Protein AF-A0A0C9ZGI3-F1 (afdb_monomer_lite)

Structure (mmCIF, N/CA/C/O backbone):
data_AF-A0A0C9ZGI3-F1
#
_entry.id   AF-A0A0C9ZGI3-F1
#
loop_
_atom_site.group_PDB
_atom_site.id
_atom_site.type_symbol
_atom_site.label_atom_id
_atom_site.label_alt_id
_atom_site.label_comp_id
_atom_site.label_asym_id
_atom_site.label_entity_id
_atom_site.label_seq_id
_atom_site.pdbx_PDB_ins_code
_atom_site.Cartn_x
_atom_site.Cartn_y
_atom_site.Cartn_z
_atom_site.occupancy
_atom_site.B_iso_or_equiv
_atom_site.auth_seq_id
_atom_site.auth_comp_id
_atom_site.auth_asym_id
_atom_site.auth_atom_id
_atom_site.pdbx_PDB_model_num
ATOM 1 N N . THR A 1 1 ? -28.220 -11.205 -51.819 1.00 38.47 1 THR A N 1
ATOM 2 C CA . THR A 1 1 ? -27.831 -9.934 -51.171 1.00 38.47 1 THR A CA 1
ATOM 3 C C . THR A 1 1 ? -27.819 -10.181 -49.677 1.00 38.47 1 THR A C 1
ATOM 5 O O . THR A 1 1 ? -28.876 -10.233 -49.068 1.00 38.47 1 THR A O 1
ATOM 8 N N . PHE A 1 2 ? -26.651 -10.518 -49.123 1.00 37.16 2 PHE A N 1
ATOM 9 C CA . PHE A 1 2 ? -26.505 -10.946 -47.727 1.00 37.16 2 PHE A CA 1
ATOM 10 C C . PHE A 1 2 ? -26.271 -9.732 -46.822 1.00 37.16 2 PHE A C 1
ATOM 12 O O . PHE A 1 2 ? -25.391 -8.913 -47.072 1.00 37.16 2 PHE A O 1
ATOM 19 N N . THR A 1 3 ? -27.101 -9.630 -45.791 1.00 46.03 3 THR A N 1
ATOM 20 C CA . THR A 1 3 ? -27.116 -8.603 -44.748 1.00 46.03 3 THR A CA 1
ATOM 21 C C . THR A 1 3 ? -25.890 -8.712 -43.844 1.00 46.03 3 THR A C 1
ATOM 23 O O . THR A 1 3 ? -25.804 -9.619 -43.017 1.00 46.03 3 THR A O 1
ATOM 26 N N . VAL A 1 4 ? -24.966 -7.759 -43.967 1.00 51.41 4 VAL A N 1
ATOM 27 C CA . VAL A 1 4 ? -23.870 -7.527 -43.016 1.00 51.41 4 VAL A CA 1
ATOM 28 C C . VAL A 1 4 ? -24.285 -6.362 -42.119 1.00 51.41 4 VAL A C 1
ATOM 30 O O . VAL A 1 4 ? -24.109 -5.204 -42.473 1.00 51.41 4 VAL A O 1
ATOM 33 N N . GLY A 1 5 ? -24.908 -6.679 -40.984 1.00 53.19 5 GLY A N 1
ATOM 34 C CA . GLY A 1 5 ? -25.277 -5.690 -39.958 1.00 53.19 5 GLY A CA 1
ATOM 35 C C . GLY A 1 5 ? -25.339 -6.236 -38.526 1.00 53.19 5 GLY A C 1
ATOM 36 O O . GLY A 1 5 ? -25.471 -5.464 -37.590 1.00 53.19 5 GLY A O 1
ATOM 37 N N . ARG A 1 6 ? -25.214 -7.557 -38.335 1.00 55.19 6 ARG A N 1
ATOM 38 C CA . ARG A 1 6 ? -25.500 -8.251 -37.067 1.00 55.19 6 ARG A CA 1
ATOM 39 C C . ARG A 1 6 ? -24.316 -8.647 -36.139 1.00 55.19 6 ARG A C 1
ATOM 41 O O . ARG A 1 6 ? -24.596 -9.267 -35.122 1.00 55.19 6 ARG A O 1
ATOM 48 N N . PRO A 1 7 ? -23.023 -8.337 -36.394 1.00 57.84 7 PRO A N 1
ATOM 49 C CA . PRO A 1 7 ? -21.964 -8.607 -35.401 1.00 57.84 7 PRO A CA 1
ATOM 50 C C . PRO A 1 7 ? -21.927 -7.615 -34.226 1.00 57.84 7 PRO A C 1
ATOM 52 O O . PRO A 1 7 ? -21.487 -7.961 -33.132 1.00 57.84 7 PRO A O 1
ATOM 55 N N . LEU A 1 8 ? -22.363 -6.371 -34.452 1.00 64.19 8 LEU A N 1
ATOM 56 C CA . LEU A 1 8 ? -22.201 -5.280 -33.487 1.00 64.19 8 LEU A CA 1
ATOM 57 C C . LEU A 1 8 ? -23.221 -5.358 -32.342 1.00 64.19 8 LEU A C 1
ATOM 59 O O . LEU A 1 8 ? -22.839 -5.169 -31.195 1.00 64.19 8 LEU A O 1
ATOM 63 N N . GLU A 1 9 ? -24.477 -5.711 -32.634 1.00 70.38 9 GLU A N 1
ATOM 64 C CA . GLU A 1 9 ? -25.527 -5.882 -31.614 1.00 70.38 9 GLU A CA 1
ATOM 65 C C . GLU A 1 9 ? -25.194 -7.012 -30.638 1.00 70.38 9 GLU A C 1
ATOM 67 O O . GLU A 1 9 ? -25.178 -6.785 -29.438 1.00 70.38 9 GLU A O 1
ATOM 72 N N . ALA A 1 10 ? -24.784 -8.182 -31.138 1.00 75.19 10 ALA A N 1
ATOM 73 C CA . ALA A 1 10 ? -24.397 -9.303 -30.278 1.00 75.19 10 ALA A CA 1
ATOM 74 C C . ALA A 1 10 ? -23.195 -8.976 -29.368 1.00 75.19 10 ALA A C 1
ATOM 76 O O . ALA A 1 10 ? -23.089 -9.489 -28.258 1.00 75.19 10 ALA A O 1
ATOM 77 N N . THR A 1 11 ? -22.288 -8.109 -29.831 1.00 81.00 11 THR A N 1
ATOM 78 C CA . THR A 1 11 ? -21.148 -7.652 -29.023 1.00 81.00 11 THR A CA 1
ATOM 79 C C . THR A 1 11 ? -21.596 -6.670 -27.940 1.00 81.00 11 THR A C 1
ATOM 81 O O . THR A 1 11 ? -21.107 -6.736 -26.815 1.00 81.00 11 THR A O 1
ATOM 84 N N . LEU A 1 12 ? -22.529 -5.770 -28.263 1.00 83.44 12 LEU A N 1
ATOM 85 C CA . LEU A 1 12 ? -23.099 -4.824 -27.303 1.00 83.44 12 LEU A CA 1
ATOM 86 C C . LEU A 1 12 ? -23.938 -5.538 -26.239 1.00 83.44 12 LEU A C 1
ATOM 88 O O . LEU A 1 12 ? -23.787 -5.223 -25.062 1.00 83.44 12 LEU A O 1
ATOM 92 N N . ASP A 1 13 ? -24.729 -6.536 -26.633 1.00 86.06 13 ASP A N 1
ATOM 93 C CA . ASP A 1 13 ? -25.530 -7.351 -25.715 1.00 86.06 13 ASP A CA 1
ATOM 94 C C . ASP A 1 13 ? -24.638 -8.104 -24.720 1.00 86.06 13 ASP A C 1
ATOM 96 O O . ASP A 1 13 ? -24.878 -8.064 -23.516 1.00 86.06 13 ASP A O 1
ATOM 100 N N . MET A 1 14 ? -23.546 -8.710 -25.196 1.00 88.56 14 MET A N 1
ATOM 101 C CA . MET A 1 14 ? -22.574 -9.400 -24.339 1.00 88.56 14 MET A CA 1
ATOM 102 C C . MET A 1 14 ? -21.874 -8.444 -23.358 1.00 88.56 14 MET A C 1
ATOM 104 O O . MET A 1 14 ? -21.627 -8.799 -22.205 1.00 88.56 14 MET A O 1
ATOM 108 N N . ILE A 1 15 ? -21.537 -7.225 -23.797 1.00 87.75 15 ILE A N 1
ATOM 109 C CA . ILE A 1 15 ? -20.944 -6.205 -22.917 1.00 87.75 15 ILE A CA 1
ATOM 110 C C . ILE A 1 15 ? -21.958 -5.772 -21.856 1.00 87.75 15 ILE A C 1
ATOM 112 O O . ILE A 1 15 ? -21.597 -5.670 -20.683 1.00 87.75 15 ILE A O 1
ATOM 116 N N . GLN A 1 16 ? -23.211 -5.541 -22.247 1.00 88.19 16 GLN A N 1
ATOM 117 C CA . GLN A 1 16 ? -24.270 -5.139 -21.328 1.00 88.19 16 GLN A CA 1
ATOM 118 C C . GLN A 1 16 ? -24.542 -6.227 -20.282 1.00 88.19 16 GLN A C 1
ATOM 120 O O . GLN A 1 16 ? -24.571 -5.926 -19.092 1.00 88.19 16 GLN A O 1
ATOM 125 N N . GLU A 1 17 ? -24.621 -7.491 -20.698 1.00 91.00 17 GLU A N 1
ATOM 126 C CA . GLU A 1 17 ? -24.768 -8.637 -19.793 1.00 91.00 17 GLU A CA 1
ATOM 127 C C . GLU A 1 17 ? -23.599 -8.736 -18.797 1.00 91.00 17 GLU A C 1
ATOM 129 O O . GLU A 1 17 ? -23.790 -9.015 -17.609 1.00 91.00 17 GLU A O 1
ATOM 134 N N . GLY A 1 18 ? -22.373 -8.465 -19.251 1.00 89.81 18 GLY A N 1
ATOM 135 C CA . GLY A 1 18 ? -21.206 -8.388 -18.373 1.00 89.81 18 GLY A CA 1
ATOM 136 C C . GLY A 1 18 ? -21.315 -7.263 -17.338 1.00 89.81 18 GLY A C 1
ATOM 137 O O . GLY A 1 18 ? -21.015 -7.471 -16.160 1.00 89.81 18 GLY A O 1
ATOM 138 N N . LEU A 1 19 ? -21.774 -6.078 -17.751 1.00 88.62 19 LEU A N 1
ATOM 139 C CA . LEU A 1 19 ? -21.971 -4.933 -16.856 1.00 88.62 19 LEU A CA 1
ATOM 140 C C . LEU A 1 19 ? -23.079 -5.188 -15.827 1.00 88.62 19 LEU A C 1
ATOM 142 O O . LEU A 1 19 ? -22.916 -4.827 -14.659 1.00 88.62 19 LEU A O 1
ATOM 146 N N . ASP A 1 20 ? -24.158 -5.857 -16.224 1.00 91.25 20 ASP A N 1
ATOM 147 C CA . ASP A 1 20 ? -25.267 -6.204 -15.334 1.00 91.25 20 ASP A CA 1
ATOM 148 C C . ASP A 1 20 ? -24.822 -7.199 -14.249 1.00 91.25 20 ASP A C 1
ATOM 150 O O . ASP A 1 20 ? -25.143 -7.028 -13.064 1.00 91.25 20 ASP A O 1
ATOM 154 N N . HIS A 1 21 ? -23.996 -8.189 -14.608 1.00 90.94 21 HIS A N 1
ATOM 155 C CA . HIS A 1 21 ? -23.372 -9.089 -13.636 1.00 90.94 21 HIS A CA 1
ATOM 156 C C . HIS A 1 21 ? -22.471 -8.331 -12.654 1.00 90.94 21 HIS A C 1
ATOM 158 O O . HIS A 1 21 ? -22.590 -8.520 -11.442 1.00 90.94 21 HIS A O 1
ATOM 164 N N . ILE A 1 22 ? -21.607 -7.437 -13.146 1.00 89.00 22 ILE A N 1
ATOM 165 C CA . ILE A 1 22 ? -20.727 -6.621 -12.294 1.00 89.00 22 ILE A CA 1
ATOM 166 C C . ILE A 1 22 ? -21.554 -5.751 -11.337 1.00 89.00 22 ILE A C 1
ATOM 168 O O . ILE A 1 22 ? -21.246 -5.687 -10.146 1.00 89.00 22 ILE A O 1
ATOM 172 N N . SER A 1 23 ? -22.629 -5.125 -11.822 1.00 87.25 23 SER A N 1
ATOM 173 C CA . SER A 1 23 ? -23.527 -4.308 -10.998 1.00 87.25 23 SER A CA 1
ATOM 174 C C . SER A 1 23 ? -24.219 -5.132 -9.909 1.00 87.25 23 SER A C 1
ATOM 176 O O . SER A 1 23 ? -24.351 -4.679 -8.767 1.00 87.25 23 SER A O 1
ATOM 178 N N . THR A 1 24 ? -24.625 -6.360 -10.236 1.00 90.88 24 THR A N 1
ATOM 179 C CA . THR A 1 24 ? -25.239 -7.293 -9.282 1.00 90.88 24 THR A CA 1
ATOM 180 C C . THR A 1 24 ? -24.247 -7.672 -8.185 1.00 90.88 24 THR A C 1
ATOM 182 O O . THR A 1 24 ? -24.557 -7.521 -7.003 1.00 90.88 24 THR A O 1
ATOM 185 N N . TYR A 1 25 ? -23.025 -8.062 -8.557 1.00 88.94 25 TYR A N 1
ATOM 186 C CA . TYR A 1 25 ? -21.968 -8.388 -7.598 1.00 88.94 25 TYR A CA 1
ATOM 187 C C . TYR A 1 25 ? -21.573 -7.199 -6.721 1.00 88.94 25 TYR A C 1
ATOM 189 O O . TYR A 1 25 ? -21.418 -7.360 -5.514 1.00 88.94 25 TYR A O 1
ATOM 197 N N . LEU A 1 26 ? -21.443 -5.997 -7.288 1.00 85.75 26 LEU A N 1
ATOM 198 C CA . LEU A 1 26 ? -21.120 -4.790 -6.521 1.00 85.75 26 LEU A CA 1
ATOM 199 C C . LEU A 1 26 ? -22.212 -4.439 -5.509 1.00 85.75 26 LEU A C 1
ATOM 201 O O . LEU A 1 26 ? -21.907 -4.006 -4.397 1.00 85.75 26 LEU A O 1
ATOM 205 N N . THR A 1 27 ? -23.476 -4.637 -5.876 1.00 86.31 27 THR A N 1
ATOM 206 C CA . THR A 1 27 ? -24.610 -4.404 -4.975 1.00 86.31 27 THR A CA 1
ATOM 207 C C . THR A 1 27 ? -24.623 -5.429 -3.847 1.00 86.31 27 THR A C 1
ATOM 209 O O . THR A 1 27 ? -24.772 -5.061 -2.682 1.00 86.31 27 THR A O 1
ATOM 212 N N . ASP A 1 28 ? -24.388 -6.699 -4.168 1.00 90.19 28 ASP A N 1
ATOM 213 C CA . ASP A 1 28 ? -24.278 -7.766 -3.177 1.00 90.19 28 ASP A CA 1
ATOM 214 C C . ASP A 1 28 ? -23.124 -7.504 -2.192 1.00 90.19 28 ASP A C 1
ATOM 216 O O . ASP A 1 28 ? -23.323 -7.482 -0.975 1.00 90.19 28 ASP A O 1
ATOM 220 N N . LEU A 1 29 ? -21.943 -7.147 -2.701 1.00 83.81 29 LEU A N 1
ATOM 221 C CA . LEU A 1 29 ? -20.791 -6.723 -1.899 1.00 83.81 29 LEU A CA 1
ATOM 222 C C . LEU A 1 29 ? -21.100 -5.508 -1.018 1.00 83.81 29 LEU A C 1
ATOM 224 O O . LEU A 1 29 ? -20.694 -5.480 0.145 1.00 83.81 29 LEU A O 1
ATOM 228 N N . ALA A 1 30 ? -21.831 -4.515 -1.524 1.00 83.25 30 ALA A N 1
ATOM 229 C CA . ALA A 1 30 ? -22.236 -3.342 -0.751 1.00 83.25 30 ALA A CA 1
ATOM 230 C C . ALA A 1 30 ? -23.169 -3.700 0.412 1.00 83.25 30 ALA A C 1
ATOM 232 O O . ALA A 1 30 ? -23.001 -3.185 1.522 1.00 83.25 30 ALA A O 1
ATOM 233 N N . THR A 1 31 ? -24.108 -4.626 0.199 1.00 87.19 31 THR A N 1
ATOM 234 C CA . THR A 1 31 ? -25.007 -5.088 1.269 1.00 87.19 31 THR A CA 1
ATOM 235 C C . THR A 1 31 ? -24.264 -5.851 2.366 1.00 87.19 31 THR A C 1
ATOM 237 O O . THR A 1 31 ? -24.502 -5.600 3.550 1.00 87.19 31 THR A O 1
ATOM 240 N N . HIS A 1 32 ? -23.308 -6.709 1.999 1.00 82.31 32 HIS A N 1
ATOM 241 C CA . HIS A 1 32 ? -22.534 -7.511 2.949 1.00 82.31 32 HIS A CA 1
ATOM 242 C C . HIS A 1 32 ? -21.453 -6.704 3.686 1.00 82.31 32 HIS A C 1
ATOM 244 O O . HIS A 1 32 ? -21.243 -6.897 4.884 1.00 82.31 32 HIS A O 1
ATOM 250 N N . SER A 1 33 ? -20.785 -5.771 3.002 1.00 77.94 33 SER A N 1
ATOM 251 C CA . SER A 1 33 ? -19.722 -4.932 3.583 1.00 77.94 33 SER A CA 1
ATOM 252 C C . SER A 1 33 ? -20.246 -3.702 4.331 1.00 77.94 33 SER A C 1
ATOM 254 O O . SER A 1 33 ? -19.496 -3.080 5.085 1.00 77.94 33 SER A O 1
ATOM 256 N N . ARG A 1 34 ? -21.524 -3.334 4.132 1.00 82.12 34 ARG A N 1
ATOM 257 C CA . ARG A 1 34 ? -22.129 -2.057 4.564 1.00 82.12 34 ARG A CA 1
ATOM 258 C C . ARG A 1 34 ? -21.386 -0.826 4.034 1.00 82.12 34 ARG A C 1
ATOM 260 O O . ARG A 1 34 ? -21.447 0.245 4.642 1.00 82.12 34 ARG A O 1
ATOM 267 N N . GLN A 1 35 ? -20.676 -0.970 2.920 1.00 75.19 35 GLN A N 1
ATOM 268 C CA . GLN A 1 35 ? -19.986 0.125 2.252 1.00 75.19 35 GLN A CA 1
ATOM 269 C C . GLN A 1 35 ? -20.774 0.570 1.017 1.00 75.19 35 GLN A C 1
ATOM 271 O O . GLN A 1 35 ? -21.376 -0.261 0.337 1.00 75.19 35 GLN A O 1
ATOM 276 N N . PRO A 1 36 ? -20.781 1.873 0.686 1.00 82.25 36 PRO A N 1
ATOM 277 C CA . PRO A 1 36 ? -21.332 2.339 -0.577 1.00 82.25 36 PRO A CA 1
ATOM 278 C C . PRO A 1 36 ? -20.612 1.670 -1.761 1.00 82.25 36 PRO A C 1
ATOM 280 O O . PRO A 1 36 ? -19.381 1.596 -1.731 1.00 82.25 36 PRO A O 1
ATOM 283 N N . PRO A 1 37 ? -21.320 1.278 -2.838 1.00 75.25 37 PRO A N 1
ATOM 284 C CA . PRO A 1 37 ? -20.706 0.674 -4.026 1.00 75.25 37 PRO A CA 1
ATOM 285 C C . PRO A 1 37 ? -19.536 1.493 -4.588 1.00 75.25 37 PRO A C 1
ATOM 287 O O . PRO A 1 37 ? -18.528 0.934 -4.999 1.00 75.25 37 PRO A O 1
ATOM 290 N N . GLN A 1 38 ? -19.627 2.825 -4.520 1.00 75.62 38 GLN A N 1
ATOM 291 C CA . GLN A 1 38 ? -18.552 3.737 -4.925 1.00 75.62 38 GLN A CA 1
ATOM 292 C C . GLN A 1 38 ? -17.256 3.530 -4.121 1.00 75.62 38 GLN A C 1
ATOM 294 O O . GLN A 1 38 ? -16.185 3.505 -4.708 1.00 75.62 38 GLN A O 1
ATOM 299 N N . GLN A 1 39 ? -17.329 3.280 -2.808 1.00 74.94 39 GLN A N 1
ATOM 300 C CA . GLN A 1 39 ? -16.129 3.018 -1.996 1.00 74.94 39 GLN A CA 1
ATOM 301 C C . GLN A 1 39 ? -15.484 1.668 -2.328 1.00 74.94 39 GLN A C 1
ATOM 303 O O . GLN A 1 39 ? -14.266 1.526 -2.238 1.00 74.94 39 GLN A O 1
ATOM 308 N N . ILE A 1 40 ? -16.291 0.683 -2.720 1.00 80.06 40 ILE A N 1
ATOM 309 C CA . ILE A 1 40 ? -15.814 -0.637 -3.146 1.00 80.06 40 ILE A CA 1
ATOM 310 C C . ILE A 1 40 ? -15.112 -0.518 -4.500 1.00 80.06 40 ILE A C 1
ATOM 312 O O . ILE A 1 40 ? -14.029 -1.071 -4.675 1.00 80.06 40 ILE A O 1
ATOM 316 N N . ILE A 1 41 ? -15.678 0.265 -5.425 1.00 81.00 41 ILE A N 1
ATOM 317 C CA . ILE A 1 41 ? -15.053 0.589 -6.714 1.00 81.00 41 ILE A CA 1
ATOM 318 C C . ILE A 1 41 ? -13.744 1.353 -6.497 1.00 81.00 41 ILE A C 1
ATOM 320 O O . ILE A 1 41 ? -12.730 0.981 -7.076 1.00 81.00 41 ILE A O 1
ATOM 324 N N . ASP A 1 42 ? -13.721 2.360 -5.623 1.00 75.31 42 ASP A N 1
ATOM 325 C CA . ASP A 1 42 ? -12.498 3.101 -5.294 1.00 75.31 42 ASP A CA 1
ATOM 326 C C . ASP A 1 42 ? -11.427 2.187 -4.687 1.00 75.31 42 ASP A C 1
ATOM 328 O O . ASP A 1 42 ? -10.245 2.296 -5.018 1.00 75.31 42 ASP A O 1
ATOM 332 N N . CYS A 1 43 ? -11.826 1.253 -3.818 1.00 74.69 43 CYS A N 1
ATOM 333 C CA . CYS A 1 43 ? -10.930 0.256 -3.238 1.00 74.69 43 CYS A CA 1
ATOM 334 C C . CYS A 1 43 ? -10.364 -0.682 -4.313 1.00 74.69 43 CYS A C 1
ATOM 336 O O . CYS A 1 43 ? -9.151 -0.881 -4.374 1.00 74.69 43 CYS A O 1
ATOM 338 N N . PHE A 1 44 ? -11.221 -1.179 -5.206 1.00 76.94 44 PHE A N 1
ATOM 339 C CA . PHE A 1 44 ? -10.844 -2.021 -6.338 1.00 76.94 44 PHE A CA 1
ATOM 340 C C . PHE A 1 44 ? -9.887 -1.294 -7.292 1.00 76.94 44 PHE A C 1
ATOM 342 O O . PHE A 1 44 ? -8.819 -1.807 -7.621 1.00 76.94 44 PHE A O 1
ATOM 349 N N . LEU A 1 45 ? -10.212 -0.062 -7.685 1.00 77.50 45 LEU A N 1
ATOM 350 C CA . LEU A 1 45 ? -9.354 0.764 -8.532 1.00 77.50 45 LEU A CA 1
ATOM 351 C C . LEU A 1 45 ? -8.021 1.057 -7.850 1.00 77.50 45 LEU A C 1
ATOM 353 O O . LEU A 1 45 ? -6.985 0.999 -8.503 1.00 77.50 45 LEU A O 1
ATOM 357 N N . LYS A 1 46 ? -8.011 1.315 -6.540 1.00 72.38 46 LYS A N 1
ATOM 358 C CA . LYS A 1 46 ? -6.777 1.508 -5.772 1.00 72.38 46 LYS A CA 1
ATOM 359 C C . LYS A 1 46 ? -5.929 0.235 -5.731 1.00 72.38 46 LYS A C 1
ATOM 361 O O . LYS A 1 46 ? -4.718 0.322 -5.913 1.00 72.38 46 LYS A O 1
ATOM 366 N N . GLN A 1 47 ? -6.547 -0.926 -5.541 1.00 67.44 47 GLN A N 1
ATOM 367 C CA . GLN A 1 47 ? -5.874 -2.226 -5.535 1.00 67.44 47 GLN A CA 1
ATOM 368 C C . GLN A 1 47 ? -5.304 -2.588 -6.915 1.00 67.44 47 GLN A C 1
ATOM 370 O O . GLN A 1 47 ? -4.204 -3.120 -7.007 1.00 67.44 47 GLN A O 1
ATOM 375 N N . HIS A 1 48 ? -6.006 -2.260 -8.000 1.00 63.09 48 HIS A N 1
ATOM 376 C CA . HIS A 1 48 ? -5.563 -2.574 -9.361 1.00 63.09 48 HIS A CA 1
ATOM 377 C C . HIS A 1 48 ? -4.674 -1.494 -9.997 1.00 63.09 48 HIS A C 1
ATOM 379 O O . HIS A 1 48 ? -3.847 -1.811 -10.850 1.00 63.09 48 HIS A O 1
ATOM 385 N N . ALA A 1 49 ? -4.739 -0.238 -9.549 1.00 59.66 49 ALA A N 1
ATOM 386 C CA . ALA A 1 49 ? -3.759 0.795 -9.905 1.00 59.66 49 ALA A CA 1
ATOM 387 C C . ALA A 1 49 ? -2.346 0.423 -9.422 1.00 59.66 49 ALA A C 1
ATOM 389 O O . ALA A 1 49 ? -1.344 0.815 -10.027 1.00 59.66 49 ALA A O 1
ATOM 390 N N . GLN A 1 50 ? -2.262 -0.387 -8.364 1.00 55.75 50 GLN A N 1
ATOM 391 C CA . GLN A 1 50 ? -1.024 -0.981 -7.874 1.00 55.75 50 GLN A CA 1
ATOM 392 C C . GLN A 1 50 ? -0.473 -2.107 -8.764 1.00 55.75 50 GLN A C 1
ATOM 394 O O . GLN A 1 50 ? 0.609 -2.587 -8.473 1.00 55.75 50 GLN A O 1
ATOM 399 N N . LEU A 1 51 ? -1.149 -2.521 -9.837 1.00 54.88 51 LEU A N 1
ATOM 400 C CA . LEU A 1 51 ? -0.692 -3.598 -10.733 1.00 54.88 51 LEU A CA 1
ATOM 401 C C . LEU A 1 51 ? -0.316 -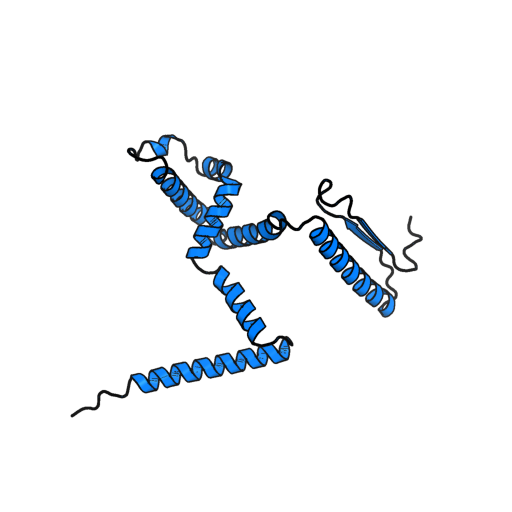3.085 -12.135 1.00 54.88 51 LEU A C 1
ATOM 403 O O . LEU A 1 51 ? -0.186 -3.858 -13.080 1.00 54.88 51 LEU A O 1
ATOM 407 N N . ASN A 1 52 ? -0.180 -1.766 -12.302 1.00 60.28 52 ASN A N 1
ATOM 408 C CA . ASN A 1 52 ? 0.170 -1.162 -13.584 1.00 60.28 52 ASN A CA 1
ATOM 409 C C . ASN A 1 52 ? 1.701 -1.214 -13.813 1.00 60.28 52 ASN A C 1
ATOM 411 O O . ASN A 1 52 ? 2.439 -0.694 -12.978 1.00 60.28 52 ASN A O 1
ATOM 415 N N . PRO A 1 53 ? 2.209 -1.721 -14.954 1.00 58.38 53 PRO A N 1
ATOM 416 C CA . PRO A 1 53 ? 3.648 -1.758 -15.251 1.00 58.38 53 PRO A CA 1
ATOM 417 C C . PRO A 1 53 ? 4.345 -0.388 -15.200 1.00 5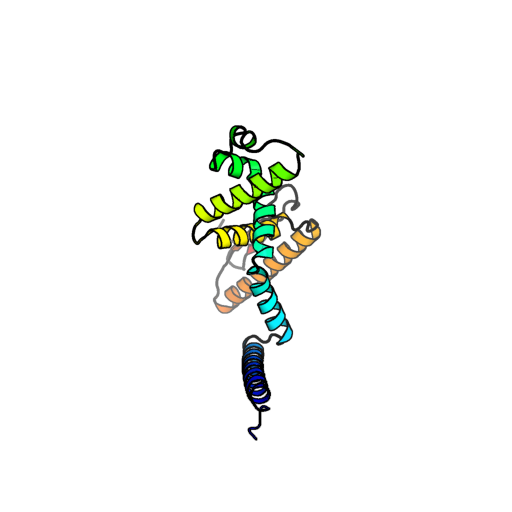8.38 53 PRO A C 1
ATOM 419 O O . PRO A 1 53 ? 5.522 -0.289 -14.854 1.00 58.38 53 PRO A O 1
ATOM 422 N N . THR A 1 54 ? 3.627 0.698 -15.516 1.00 58.12 54 THR A N 1
ATOM 423 C CA . THR A 1 54 ? 4.147 2.069 -15.364 1.00 58.12 54 THR A CA 1
ATOM 424 C C . THR A 1 54 ? 4.338 2.445 -13.889 1.00 58.12 54 THR A C 1
ATOM 426 O O . THR A 1 54 ? 5.229 3.226 -13.564 1.00 58.12 54 THR A O 1
ATOM 429 N N . ASN A 1 55 ? 3.543 1.869 -12.984 1.00 71.12 55 ASN A N 1
ATOM 430 C CA . ASN A 1 55 ? 3.690 2.029 -11.539 1.00 71.12 55 ASN A CA 1
ATOM 431 C C . ASN A 1 55 ? 4.916 1.261 -11.014 1.00 71.12 55 ASN A C 1
ATOM 433 O O . ASN A 1 55 ? 5.671 1.789 -10.206 1.00 71.12 55 ASN A O 1
ATOM 437 N N . ASP A 1 56 ? 5.196 0.072 -11.545 1.00 80.12 56 ASP A N 1
ATOM 438 C CA . ASP A 1 56 ? 6.322 -0.757 -11.087 1.00 80.12 56 ASP A CA 1
ATOM 439 C C . ASP A 1 56 ? 7.683 -0.137 -11.365 1.00 80.12 56 ASP A C 1
ATOM 441 O O . ASP A 1 56 ? 8.546 -0.113 -10.488 1.00 80.12 56 ASP A O 1
ATOM 445 N N . TRP A 1 57 ? 7.861 0.434 -12.559 1.00 83.31 57 TRP A N 1
ATOM 446 C CA . TRP A 1 57 ? 9.066 1.195 -12.871 1.00 83.31 57 TRP A CA 1
ATOM 447 C C . TRP A 1 57 ? 9.239 2.390 -11.925 1.00 83.31 57 TRP A C 1
ATOM 449 O O . TRP A 1 57 ? 10.343 2.653 -11.448 1.00 83.31 57 TRP A O 1
ATOM 459 N N . ASN A 1 58 ? 8.153 3.098 -11.604 1.00 83.19 58 ASN A N 1
ATOM 460 C CA . ASN A 1 58 ? 8.195 4.236 -10.684 1.00 83.19 58 ASN A CA 1
ATOM 461 C C . ASN A 1 58 ? 8.510 3.800 -9.245 1.00 83.19 58 ASN A C 1
ATOM 463 O O . ASN A 1 58 ? 9.292 4.463 -8.562 1.00 83.19 58 ASN A O 1
ATOM 467 N N . ARG A 1 59 ? 7.960 2.672 -8.787 1.00 84.69 59 ARG A N 1
ATOM 468 C CA . ARG A 1 59 ? 8.271 2.085 -7.475 1.00 84.69 59 ARG A CA 1
ATOM 469 C C . ARG A 1 59 ? 9.708 1.633 -7.380 1.00 84.69 59 ARG A C 1
ATOM 471 O O . ARG A 1 59 ? 10.371 1.959 -6.401 1.00 84.69 59 ARG A O 1
ATOM 478 N N . TYR A 1 60 ? 10.198 0.940 -8.405 1.00 88.44 60 TYR A N 1
ATOM 479 C CA . TYR A 1 60 ? 11.602 0.568 -8.470 1.00 88.44 60 TYR A CA 1
ATOM 480 C C . TYR A 1 60 ? 12.493 1.810 -8.487 1.00 88.44 60 TYR A C 1
ATOM 482 O O . TYR A 1 60 ? 13.469 1.856 -7.756 1.00 88.44 60 TYR A O 1
ATOM 490 N N . SER A 1 61 ? 12.120 2.862 -9.222 1.00 85.50 61 SER A N 1
ATOM 491 C CA . SER A 1 61 ? 12.874 4.126 -9.230 1.00 85.50 61 SER A CA 1
ATOM 492 C C . SER A 1 61 ? 13.020 4.730 -7.830 1.00 85.50 61 SER A C 1
ATOM 494 O O . SER A 1 61 ? 14.102 5.180 -7.444 1.00 85.50 61 SER A O 1
ATOM 496 N N . LYS A 1 62 ? 11.941 4.710 -7.038 1.00 85.62 62 LYS A N 1
ATOM 497 C CA . LYS A 1 62 ? 11.981 5.136 -5.632 1.00 85.62 62 LYS A CA 1
ATOM 498 C C . LYS A 1 62 ? 12.848 4.200 -4.788 1.00 85.62 62 LYS A C 1
ATOM 500 O O . LYS A 1 62 ? 13.711 4.677 -4.058 1.00 85.62 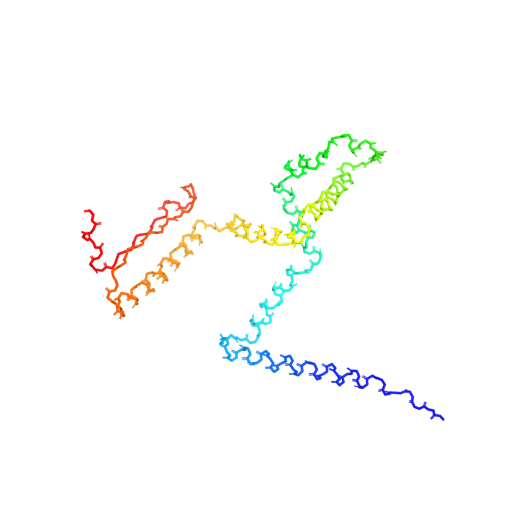62 LYS A O 1
ATOM 505 N N . TYR A 1 63 ? 12.660 2.888 -4.922 1.00 87.25 63 TYR A N 1
ATOM 506 C CA . TYR A 1 63 ? 13.450 1.868 -4.225 1.00 87.25 63 TYR A CA 1
ATOM 507 C C . TYR A 1 63 ? 14.950 2.035 -4.489 1.00 87.25 63 TYR A C 1
ATOM 509 O O . TYR A 1 63 ? 15.742 2.150 -3.558 1.00 87.25 63 TYR A O 1
ATOM 517 N N . PHE A 1 64 ? 15.334 2.147 -5.757 1.00 85.31 64 PHE A N 1
ATOM 518 C CA . PHE A 1 64 ? 16.712 2.325 -6.181 1.00 85.31 64 PHE A CA 1
ATOM 519 C C . PHE A 1 64 ? 17.322 3.602 -5.613 1.00 85.31 64 PHE A C 1
ATOM 521 O O . PHE A 1 64 ? 18.466 3.578 -5.183 1.00 85.31 64 PHE A O 1
ATOM 528 N N . THR A 1 65 ? 16.572 4.705 -5.540 1.00 84.56 65 THR A N 1
ATOM 529 C CA . THR A 1 65 ? 17.057 5.951 -4.918 1.00 84.56 65 THR A CA 1
ATOM 530 C C . THR A 1 65 ? 17.390 5.752 -3.434 1.00 84.56 65 THR A C 1
ATOM 532 O O . THR A 1 65 ? 18.373 6.299 -2.943 1.00 84.56 65 THR A O 1
ATOM 535 N N . HIS A 1 66 ? 16.611 4.935 -2.718 1.00 81.44 66 HIS A N 1
ATOM 536 C CA . HIS A 1 66 ? 16.864 4.616 -1.308 1.00 81.44 66 HIS A CA 1
ATOM 537 C C . HIS A 1 66 ? 17.993 3.598 -1.096 1.00 81.44 66 HIS A C 1
ATOM 539 O O . HIS A 1 66 ? 18.645 3.625 -0.053 1.00 81.44 66 HIS A O 1
ATOM 545 N N . TYR A 1 67 ? 18.237 2.717 -2.067 1.00 80.81 67 TYR A N 1
ATOM 546 C CA . TYR A 1 67 ? 19.207 1.622 -1.960 1.00 80.81 67 TYR A CA 1
ATOM 547 C C . TYR A 1 67 ? 20.306 1.677 -3.026 1.00 80.81 67 TYR A C 1
ATOM 549 O O . TYR A 1 67 ? 20.870 0.644 -3.376 1.00 80.81 67 TYR A O 1
ATOM 557 N N . THR A 1 68 ? 20.639 2.871 -3.529 1.00 77.38 68 THR A N 1
ATOM 558 C CA . THR A 1 68 ? 21.517 3.040 -4.702 1.00 77.38 68 THR A CA 1
ATOM 559 C C . THR A 1 68 ? 22.871 2.363 -4.511 1.00 77.38 68 THR A C 1
ATOM 561 O O . THR A 1 68 ? 23.294 1.587 -5.360 1.00 77.38 68 THR A O 1
ATOM 564 N N . GLU A 1 69 ? 23.539 2.609 -3.383 1.00 74.19 69 GLU A N 1
ATOM 565 C CA . GLU A 1 69 ? 24.860 2.032 -3.096 1.00 74.19 69 GLU A CA 1
ATOM 566 C C . GLU A 1 69 ? 24.799 0.501 -3.021 1.00 74.19 69 GLU A C 1
ATOM 568 O O . GLU A 1 69 ? 25.597 -0.185 -3.654 1.00 74.19 69 GLU A O 1
ATOM 573 N N . ARG A 1 70 ? 23.776 -0.037 -2.346 1.00 75.50 70 ARG A N 1
ATOM 574 C CA . ARG A 1 70 ? 23.565 -1.482 -2.213 1.00 75.50 70 ARG A CA 1
ATOM 575 C C . ARG A 1 70 ? 23.282 -2.146 -3.558 1.00 75.50 70 ARG A C 1
ATOM 577 O O . ARG A 1 70 ? 23.863 -3.184 -3.839 1.00 75.50 70 ARG A O 1
ATOM 584 N N . GLU A 1 71 ? 22.401 -1.581 -4.378 1.00 73.81 71 GLU A N 1
ATOM 585 C CA . GLU A 1 71 ? 22.059 -2.130 -5.699 1.00 73.81 71 GLU A CA 1
ATOM 586 C C . GLU A 1 71 ? 23.271 -2.116 -6.646 1.00 73.81 71 GLU A C 1
ATOM 588 O O . GLU A 1 71 ? 23.460 -3.044 -7.436 1.00 73.81 71 GLU A O 1
ATOM 593 N N . LEU A 1 72 ? 24.126 -1.091 -6.550 1.00 72.00 72 LEU A N 1
ATOM 594 C CA . LEU A 1 72 ? 25.357 -0.991 -7.339 1.00 72.00 72 LEU A CA 1
ATOM 595 C C . LEU A 1 72 ? 26.430 -1.994 -6.882 1.00 72.00 72 LEU A C 1
ATOM 597 O O . LEU A 1 72 ? 27.089 -2.605 -7.730 1.00 72.00 72 LEU A O 1
ATOM 601 N N . GLU A 1 73 ? 26.583 -2.193 -5.571 1.00 72.19 73 GLU A N 1
ATOM 602 C CA . GLU A 1 73 ? 27.504 -3.175 -4.984 1.00 72.19 73 GLU A CA 1
ATOM 603 C C . GLU A 1 73 ? 27.060 -4.617 -5.247 1.00 72.19 73 GLU A C 1
ATOM 605 O O . GLU A 1 73 ? 27.857 -5.431 -5.719 1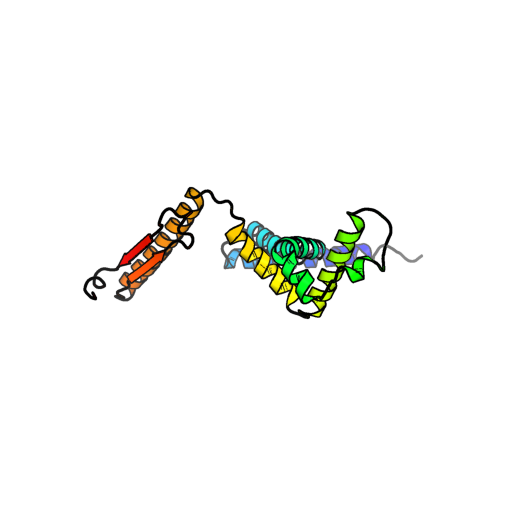.00 72.19 73 GLU A O 1
ATOM 610 N N . LEU A 1 74 ? 25.782 -4.928 -5.003 1.00 67.06 74 LEU A N 1
ATOM 611 C CA . LEU A 1 74 ? 25.205 -6.266 -5.168 1.00 67.06 74 LEU A CA 1
ATOM 612 C C . LEU A 1 74 ? 25.436 -6.792 -6.589 1.00 67.06 74 LEU A C 1
ATOM 614 O O . LEU A 1 74 ? 25.833 -7.939 -6.796 1.00 67.06 74 LEU A O 1
ATOM 618 N N . HIS A 1 75 ? 25.250 -5.924 -7.580 1.00 63.12 75 HIS A N 1
ATOM 619 C CA . HIS A 1 75 ? 25.357 -6.287 -8.986 1.00 63.12 75 HIS A CA 1
ATOM 620 C C . HIS A 1 75 ? 26.741 -6.047 -9.595 1.00 63.12 75 HIS A C 1
ATOM 622 O O . HIS A 1 75 ? 26.888 -6.177 -10.812 1.00 63.12 75 HIS A O 1
ATOM 628 N N . HIS A 1 76 ? 27.756 -5.733 -8.774 1.00 60.50 76 HIS A N 1
ATOM 629 C CA . HIS A 1 76 ? 29.124 -5.448 -9.222 1.00 60.50 76 HIS A CA 1
ATOM 630 C C . HIS A 1 76 ? 29.134 -4.526 -10.448 1.00 60.50 76 HIS A C 1
ATOM 632 O O . HIS A 1 76 ? 29.892 -4.737 -11.408 1.00 60.50 76 HIS A O 1
ATOM 638 N N . VAL A 1 77 ? 28.272 -3.501 -10.435 1.00 57.78 77 VAL A N 1
ATOM 639 C CA . VAL A 1 77 ? 28.228 -2.476 -11.480 1.00 57.78 77 VAL A CA 1
ATOM 640 C C . VAL A 1 77 ? 29.422 -1.557 -11.240 1.00 57.78 77 VAL A C 1
ATOM 642 O O . VAL A 1 77 ? 29.313 -0.418 -10.803 1.00 57.78 77 VAL A O 1
ATOM 645 N N . SER A 1 78 ? 30.612 -2.108 -11.463 1.00 48.56 78 SER A N 1
ATOM 646 C CA . SER A 1 78 ? 31.871 -1.391 -11.416 1.00 48.56 78 SER A CA 1
ATOM 647 C C . SER A 1 78 ? 31.846 -0.286 -12.465 1.00 48.56 78 SER A C 1
ATOM 649 O O . SER A 1 78 ? 31.310 -0.467 -13.563 1.00 48.56 78 SER A O 1
ATOM 651 N N . ALA A 1 79 ? 32.516 0.825 -12.162 1.00 49.16 79 ALA A N 1
ATOM 652 C CA . ALA A 1 79 ? 32.810 1.903 -13.100 1.00 49.16 79 ALA A CA 1
ATOM 653 C C . ALA A 1 79 ? 33.407 1.412 -14.444 1.00 49.16 79 ALA A C 1
ATOM 655 O O . ALA A 1 79 ? 33.391 2.148 -15.422 1.00 49.16 79 ALA A O 1
ATOM 656 N N . CYS A 1 80 ? 33.878 0.160 -14.541 1.00 43.97 80 CYS A N 1
ATOM 657 C CA . CYS A 1 80 ? 34.260 -0.475 -15.807 1.00 43.97 80 CYS A CA 1
ATOM 658 C C . CYS A 1 80 ? 33.109 -0.653 -16.819 1.00 43.97 80 CYS A C 1
ATOM 660 O O . CYS A 1 80 ? 33.359 -0.548 -18.015 1.00 43.97 80 CYS A O 1
ATOM 662 N N . TRP A 1 81 ? 31.854 -0.845 -16.396 1.00 46.50 81 TRP A N 1
ATOM 663 C CA . TRP A 1 81 ? 30.713 -0.959 -17.328 1.00 46.50 81 TRP A CA 1
ATOM 664 C C . TRP A 1 81 ? 30.282 0.384 -17.931 1.00 46.50 81 TRP A C 1
ATOM 666 O O . TRP A 1 81 ? 29.478 0.421 -18.862 1.00 46.50 81 TRP A O 1
ATOM 676 N N . VAL A 1 82 ? 30.815 1.485 -17.396 1.00 47.84 82 VAL A N 1
ATOM 677 C CA . VAL A 1 82 ? 30.624 2.847 -17.908 1.00 47.84 82 VAL A CA 1
ATOM 678 C C . VAL A 1 82 ? 31.461 3.077 -19.177 1.00 47.84 82 VAL A C 1
ATOM 680 O O . VAL A 1 82 ? 31.120 3.941 -19.979 1.00 47.84 82 VAL A O 1
ATOM 683 N N . ASN A 1 83 ? 32.511 2.277 -19.404 1.00 45.72 83 ASN A N 1
ATOM 684 C CA . ASN A 1 83 ? 33.441 2.467 -20.522 1.00 45.72 83 ASN A CA 1
ATOM 685 C C . ASN A 1 83 ? 33.042 1.753 -21.823 1.00 45.72 83 ASN A C 1
ATOM 687 O O . ASN A 1 83 ? 33.421 2.232 -22.887 1.00 45.72 83 ASN A O 1
ATOM 691 N N . ASP A 1 84 ? 32.245 0.678 -21.780 1.00 43.66 84 ASP A N 1
ATOM 692 C CA . ASP A 1 84 ? 31.761 0.011 -23.008 1.00 43.66 84 ASP A CA 1
ATOM 693 C C . ASP A 1 84 ? 30.649 0.803 -23.729 1.00 43.66 84 ASP A C 1
ATOM 695 O O . ASP A 1 84 ? 30.202 0.428 -24.813 1.00 43.66 84 ASP A O 1
ATOM 699 N N . VAL A 1 85 ? 30.201 1.923 -23.147 1.00 43.50 85 VAL A N 1
ATOM 700 C CA . VAL A 1 85 ? 29.215 2.838 -23.735 1.00 43.50 85 VAL A CA 1
ATOM 701 C C . VAL A 1 85 ? 29.622 4.293 -23.453 1.00 43.50 85 VAL A C 1
ATOM 703 O O . VAL A 1 85 ? 29.039 4.960 -22.603 1.00 43.50 85 VAL A O 1
ATOM 706 N N . LEU A 1 86 ? 30.615 4.827 -24.165 1.00 51.69 86 LEU A N 1
ATOM 707 C CA . LEU A 1 86 ? 30.8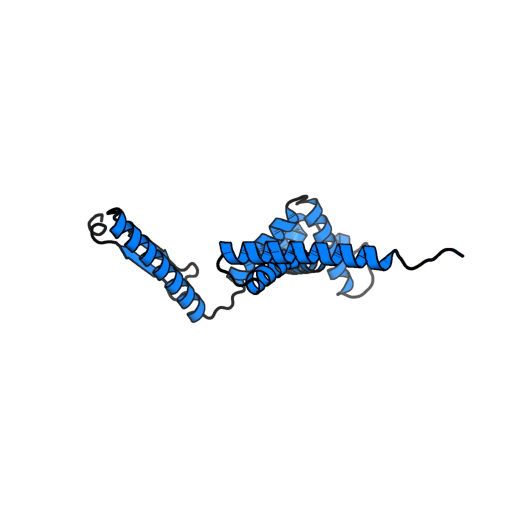68 6.279 -24.230 1.00 51.69 86 LEU A CA 1
ATOM 708 C C . LEU A 1 86 ? 30.951 6.679 -25.717 1.00 51.69 86 LEU A C 1
ATOM 710 O O . LEU A 1 86 ? 31.579 5.942 -26.474 1.00 51.69 86 LEU A O 1
ATOM 714 N N . PRO A 1 87 ? 30.353 7.804 -26.173 1.00 48.06 87 PRO A N 1
ATOM 715 C CA . PRO A 1 87 ? 30.249 9.059 -25.439 1.00 48.06 87 PRO A CA 1
ATOM 716 C C . PRO A 1 87 ? 28.876 9.744 -25.447 1.00 48.06 87 PRO A C 1
ATOM 718 O O . PRO A 1 87 ? 28.109 9.611 -26.390 1.00 48.06 87 PRO A O 1
ATOM 721 N N . CYS A 1 88 ? 28.632 10.527 -24.389 1.00 38.00 88 CYS A N 1
ATOM 722 C CA . CYS A 1 88 ? 27.796 11.737 -24.304 1.00 38.00 88 CYS A CA 1
ATOM 723 C C . CYS A 1 88 ? 26.851 11.730 -23.100 1.00 38.00 88 CYS A C 1
ATOM 725 O O . CYS A 1 88 ? 26.057 10.817 -22.911 1.00 38.00 88 CYS A O 1
ATOM 727 N N . SER A 1 89 ? 26.871 12.862 -22.391 1.00 47.44 89 SER A N 1
ATOM 728 C CA . SER A 1 89 ? 25.819 13.324 -21.490 1.00 47.44 89 SER A CA 1
ATOM 729 C C . SER A 1 89 ? 25.538 12.400 -20.299 1.00 47.44 89 SER A C 1
ATOM 731 O O . SER A 1 89 ? 24.789 11.428 -20.362 1.00 47.44 89 SER A O 1
ATOM 733 N N . ASN A 1 90 ? 26.104 12.814 -19.173 1.00 53.00 90 ASN A N 1
ATOM 734 C CA . ASN A 1 90 ? 25.861 12.491 -17.767 1.00 53.00 90 ASN A CA 1
ATOM 735 C C . ASN A 1 90 ? 24.408 12.159 -17.332 1.00 53.00 90 ASN A C 1
ATOM 737 O O . ASN A 1 90 ? 24.217 11.723 -16.201 1.00 53.00 90 ASN A O 1
ATOM 741 N N . GLN A 1 91 ? 23.394 12.290 -18.193 1.00 51.06 91 GLN A N 1
ATOM 742 C CA . GLN A 1 91 ? 22.010 11.881 -17.926 1.00 51.06 91 GLN A CA 1
ATOM 743 C C . GLN A 1 91 ? 21.619 10.549 -18.606 1.00 51.06 91 GLN A C 1
ATOM 745 O O . GLN A 1 91 ? 20.835 9.782 -18.051 1.00 51.06 91 GLN A O 1
ATOM 750 N N . SER A 1 92 ? 22.205 10.227 -19.766 1.00 53.53 92 SER A N 1
ATOM 751 C CA . SER A 1 92 ? 21.907 9.005 -20.540 1.00 53.53 92 SER A CA 1
ATOM 752 C C . SER A 1 92 ? 22.482 7.742 -19.882 1.00 53.53 92 SER A C 1
ATOM 754 O O . SER A 1 92 ? 21.849 6.680 -19.832 1.00 53.53 92 SER A O 1
ATOM 756 N N . THR A 1 93 ? 23.669 7.873 -19.287 1.00 59.25 93 THR A N 1
ATOM 757 C CA . THR A 1 93 ? 24.366 6.781 -18.596 1.00 59.25 93 THR A CA 1
ATOM 758 C C . THR A 1 93 ? 23.617 6.336 -17.338 1.00 59.25 93 THR A C 1
ATOM 760 O O . THR A 1 93 ? 23.477 5.139 -17.100 1.00 59.25 93 THR A O 1
ATOM 763 N N . ALA A 1 94 ? 23.057 7.281 -16.575 1.00 61.66 94 ALA A N 1
ATOM 764 C CA . ALA A 1 94 ? 22.321 6.993 -15.344 1.00 61.66 94 ALA A CA 1
ATOM 765 C C . ALA A 1 94 ? 21.022 6.217 -15.611 1.00 61.66 94 ALA A C 1
ATOM 767 O O . ALA A 1 94 ? 20.763 5.212 -14.955 1.00 61.66 94 ALA A O 1
ATOM 768 N N . VAL A 1 95 ? 20.245 6.614 -16.627 1.00 64.38 95 VAL A N 1
ATOM 769 C CA . VAL A 1 95 ? 19.013 5.902 -17.024 1.00 64.38 95 VAL A CA 1
ATOM 770 C C . VAL A 1 95 ? 19.324 4.480 -17.503 1.00 64.38 95 VAL A C 1
ATOM 772 O O . VAL A 1 95 ? 18.576 3.544 -17.219 1.00 64.38 95 VAL A O 1
ATOM 775 N N . THR A 1 96 ? 20.456 4.298 -18.187 1.00 72.25 96 THR A N 1
ATOM 776 C CA . THR A 1 96 ? 20.895 2.988 -18.687 1.00 72.25 96 THR A CA 1
ATOM 777 C C . THR A 1 96 ? 21.329 2.058 -17.554 1.00 72.25 96 THR A C 1
ATOM 779 O O . THR A 1 96 ? 20.949 0.887 -17.552 1.00 72.25 96 THR A O 1
ATOM 782 N N . VAL A 1 97 ? 22.081 2.567 -16.572 1.00 75.06 97 VAL A N 1
ATOM 783 C CA . VAL A 1 97 ? 22.456 1.815 -15.362 1.00 75.06 97 VAL A CA 1
ATOM 784 C C . VAL A 1 97 ? 21.209 1.447 -14.565 1.00 75.06 97 VAL A C 1
ATOM 786 O O . VAL A 1 97 ? 21.009 0.280 -14.247 1.00 75.06 97 VAL A O 1
ATOM 789 N N . HIS A 1 98 ? 20.316 2.409 -14.351 1.00 79.25 98 HIS A N 1
ATOM 790 C CA . HIS A 1 98 ? 19.082 2.221 -13.599 1.00 79.25 98 HIS A CA 1
ATOM 791 C C . HIS A 1 98 ? 18.175 1.137 -14.201 1.00 79.25 98 HIS A C 1
ATOM 793 O O . HIS A 1 98 ? 17.683 0.252 -13.503 1.00 79.25 98 HIS A O 1
ATOM 799 N N . LYS A 1 99 ? 18.013 1.143 -15.530 1.00 82.38 99 LYS A N 1
ATOM 800 C CA . LYS A 1 99 ? 17.247 0.109 -16.235 1.00 82.38 99 LYS A CA 1
ATOM 801 C C . LYS A 1 99 ? 17.903 -1.268 -16.133 1.00 82.38 99 LYS A C 1
ATOM 803 O O . LYS A 1 99 ? 17.198 -2.262 -15.993 1.00 82.38 99 LYS A O 1
ATOM 808 N N . LYS A 1 100 ? 19.234 -1.345 -16.196 1.00 81.56 100 LYS A N 1
ATOM 809 C CA . LYS A 1 100 ? 19.961 -2.613 -16.039 1.00 81.56 100 LYS A CA 1
ATOM 810 C C . LYS A 1 100 ? 19.836 -3.173 -14.623 1.00 81.56 100 LYS A C 1
ATOM 812 O O . LYS A 1 100 ? 19.583 -4.366 -14.492 1.00 81.56 100 LYS A O 1
ATOM 817 N N . CYS A 1 101 ? 19.959 -2.332 -13.597 1.00 83.00 101 CYS A N 1
ATOM 818 C CA . CYS A 1 101 ? 19.736 -2.738 -12.210 1.00 83.00 101 CYS A CA 1
ATOM 819 C C . CYS A 1 101 ? 18.314 -3.282 -12.026 1.00 83.00 101 CYS A C 1
ATOM 821 O O . CYS A 1 101 ? 18.157 -4.344 -11.443 1.00 83.00 101 CYS A O 1
ATOM 823 N N . TYR A 1 102 ? 17.300 -2.667 -12.645 1.00 86.75 102 TYR A N 1
ATOM 824 C CA . TYR A 1 102 ? 15.930 -3.185 -12.580 1.00 86.75 102 TYR A CA 1
ATOM 825 C C . TYR A 1 102 ? 15.772 -4.589 -13.181 1.00 86.75 102 TYR A C 1
ATOM 827 O O . TYR A 1 102 ? 15.083 -5.442 -12.621 1.00 86.75 102 TYR A O 1
ATOM 835 N N . GLU A 1 103 ? 16.406 -4.858 -14.324 1.00 85.88 103 GLU A N 1
ATOM 836 C CA . GLU A 1 103 ? 16.370 -6.195 -14.929 1.00 85.88 103 GLU A CA 1
ATOM 837 C C . GLU A 1 103 ? 17.099 -7.237 -14.071 1.00 85.88 103 GLU A C 1
ATOM 839 O O . GLU A 1 103 ? 16.624 -8.365 -13.937 1.00 85.88 103 GLU A O 1
ATOM 844 N N . LEU A 1 104 ? 18.225 -6.863 -13.457 1.00 84.56 104 LEU A N 1
ATOM 845 C CA . LEU A 1 104 ? 18.953 -7.740 -12.539 1.00 84.56 104 LEU A CA 1
ATOM 846 C C . LEU A 1 104 ? 18.175 -7.984 -11.243 1.00 84.56 104 LEU A C 1
ATOM 848 O O . LEU A 1 104 ? 18.101 -9.126 -10.804 1.00 84.56 104 LEU A O 1
ATOM 852 N N . PHE A 1 105 ? 17.521 -6.960 -10.702 1.00 86.31 105 PHE A N 1
ATOM 853 C CA . PHE A 1 105 ? 16.643 -7.054 -9.540 1.00 86.31 105 PHE A CA 1
ATOM 854 C C . PHE A 1 105 ? 15.501 -8.051 -9.778 1.00 86.31 105 PHE A C 1
ATOM 856 O O . PHE A 1 105 ? 15.279 -8.953 -8.974 1.00 86.31 105 PHE A O 1
ATOM 863 N N . LYS A 1 106 ? 14.817 -7.962 -10.927 1.00 87.81 106 LYS A N 1
ATOM 864 C CA . LYS A 1 106 ? 13.780 -8.940 -11.304 1.00 87.81 106 LYS A CA 1
ATOM 865 C C . LYS A 1 106 ? 14.337 -10.353 -11.472 1.00 87.81 106 LYS A C 1
ATOM 867 O O . LYS A 1 106 ? 13.645 -11.320 -11.173 1.00 87.81 106 LYS A O 1
ATOM 872 N N . LYS A 1 107 ? 15.563 -10.479 -11.986 1.00 85.81 107 LYS A N 1
ATOM 873 C CA . LYS A 1 107 ? 16.222 -11.775 -12.172 1.00 85.81 107 LYS A CA 1
ATOM 874 C C . LYS A 1 107 ? 16.615 -12.410 -10.839 1.00 85.81 107 LYS A C 1
ATOM 876 O O . LYS A 1 107 ? 16.477 -13.616 -10.706 1.00 85.81 107 LYS A O 1
ATOM 881 N N . GLU A 1 108 ? 17.096 -11.617 -9.889 1.00 85.81 108 GLU A N 1
ATOM 882 C CA . GLU A 1 108 ? 17.475 -12.080 -8.551 1.00 85.81 108 GLU A CA 1
ATOM 883 C C . GLU A 1 108 ? 16.238 -12.502 -7.748 1.00 85.81 108 GLU A C 1
ATOM 885 O O . GLU A 1 108 ? 16.202 -13.572 -7.145 1.00 85.81 108 GLU A O 1
ATOM 890 N N . TYR A 1 109 ? 15.182 -11.688 -7.803 1.00 83.62 109 TYR A N 1
ATOM 891 C CA . TYR A 1 109 ? 13.953 -11.877 -7.033 1.00 83.62 109 TYR A CA 1
ATOM 892 C C . TYR A 1 109 ? 12.789 -12.380 -7.901 1.00 83.62 109 TYR A C 1
ATOM 894 O O . TYR A 1 109 ? 11.680 -11.863 -7.812 1.00 83.62 109 TYR A O 1
ATOM 902 N N . HIS A 1 110 ? 13.051 -13.385 -8.743 1.00 84.69 110 HIS A N 1
ATOM 903 C CA . HIS A 1 110 ? 12.140 -14.016 -9.717 1.00 84.69 110 HIS A CA 1
ATOM 904 C C . HIS A 1 110 ? 10.636 -13.715 -9.577 1.00 84.69 110 HIS A C 1
ATOM 906 O O . HIS A 1 110 ? 10.098 -12.944 -10.365 1.00 84.69 110 HIS A O 1
ATOM 912 N N . ASP A 1 111 ? 9.959 -14.318 -8.597 1.00 86.50 111 ASP A N 1
ATOM 913 C CA . ASP A 1 111 ? 8.504 -14.187 -8.424 1.00 86.50 111 ASP A CA 1
ATOM 914 C C . ASP A 1 111 ? 8.132 -13.192 -7.312 1.00 86.50 111 ASP A C 1
ATOM 916 O O . ASP A 1 111 ? 6.970 -12.822 -7.158 1.00 86.50 111 ASP A O 1
ATOM 920 N N . THR A 1 112 ? 9.115 -12.732 -6.535 1.00 86.06 112 THR A N 1
ATOM 921 C CA . THR A 1 112 ? 8.908 -11.915 -5.330 1.00 86.06 112 THR A CA 1
ATOM 922 C C . THR A 1 112 ? 9.277 -10.447 -5.518 1.00 86.06 112 THR A C 1
ATOM 924 O O . THR A 1 112 ? 8.928 -9.628 -4.671 1.00 86.06 112 THR A O 1
ATOM 927 N N . TRP A 1 113 ? 9.923 -10.066 -6.626 1.00 88.31 113 TRP A N 1
ATOM 928 C CA . TRP A 1 113 ? 10.365 -8.688 -6.886 1.00 88.31 113 TRP A CA 1
ATOM 929 C C . TRP A 1 113 ? 9.211 -7.686 -6.789 1.00 88.31 113 TRP A C 1
ATOM 931 O O . TRP A 1 113 ? 9.384 -6.582 -6.276 1.00 88.31 113 TRP A O 1
ATOM 941 N N . HIS A 1 114 ? 8.022 -8.079 -7.247 1.00 85.25 114 HIS A N 1
ATOM 942 C CA . HIS A 1 114 ? 6.840 -7.228 -7.232 1.00 85.25 114 HIS A CA 1
ATOM 943 C C . HIS A 1 114 ? 6.328 -7.019 -5.801 1.00 85.25 114 HIS A C 1
ATOM 945 O O . HIS A 1 114 ? 6.039 -5.894 -5.396 1.00 85.25 114 HIS A O 1
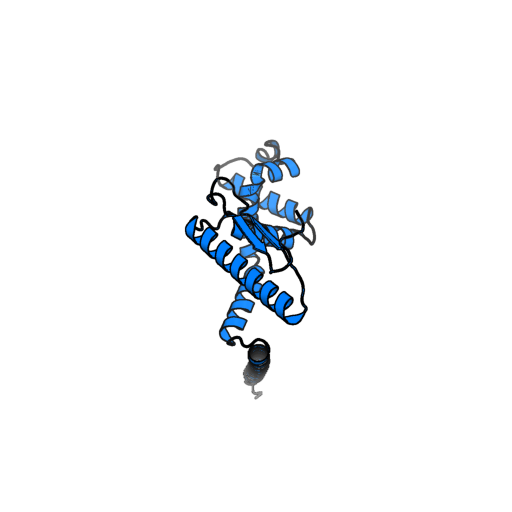ATOM 951 N N . GLU A 1 115 ? 6.303 -8.084 -4.996 1.00 83.56 115 GLU A N 1
ATOM 952 C CA . GLU A 1 115 ? 5.936 -8.010 -3.581 1.00 83.56 115 GLU A CA 1
ATOM 953 C C . GLU A 1 115 ? 6.948 -7.184 -2.779 1.00 83.56 115 GLU A C 1
ATOM 955 O O . GLU A 1 115 ? 6.545 -6.365 -1.957 1.00 83.56 115 GLU A O 1
ATOM 960 N N . ILE A 1 116 ? 8.248 -7.313 -3.064 1.00 87.31 116 ILE A N 1
ATOM 961 C CA . ILE A 1 116 ? 9.301 -6.502 -2.433 1.00 87.31 116 ILE A CA 1
ATOM 962 C C . ILE A 1 116 ? 9.061 -5.010 -2.692 1.00 87.31 116 ILE A C 1
ATOM 964 O O . ILE A 1 116 ? 9.134 -4.208 -1.760 1.00 87.31 116 ILE A O 1
ATOM 968 N N . LEU A 1 117 ? 8.726 -4.626 -3.929 1.00 87.50 117 LEU A N 1
ATOM 969 C CA . LEU A 1 117 ? 8.433 -3.230 -4.267 1.00 87.50 117 LEU A CA 1
ATOM 970 C C . LEU A 1 117 ? 7.145 -2.719 -3.614 1.00 87.50 117 LEU A C 1
ATOM 972 O O . LEU A 1 117 ? 7.117 -1.578 -3.151 1.00 87.50 117 LEU A O 1
ATOM 976 N N . ILE A 1 118 ? 6.101 -3.549 -3.535 1.00 82.75 118 ILE A N 1
ATOM 977 C CA . ILE A 1 118 ? 4.858 -3.204 -2.829 1.00 82.75 118 ILE A CA 1
ATOM 978 C C . ILE A 1 118 ? 5.136 -3.004 -1.340 1.00 82.75 118 ILE A C 1
ATOM 980 O O . ILE A 1 118 ? 4.763 -1.977 -0.781 1.00 82.75 118 ILE A O 1
ATOM 984 N N . LYS A 1 119 ? 5.836 -3.944 -0.698 1.00 83.50 119 LYS A N 1
ATOM 985 C CA . LYS A 1 119 ? 6.184 -3.869 0.727 1.00 83.50 119 LYS A CA 1
ATOM 986 C C . LYS A 1 119 ? 7.076 -2.673 1.028 1.00 83.50 119 LYS A C 1
ATOM 988 O O . LYS A 1 119 ? 6.895 -2.020 2.053 1.00 83.50 119 LYS A O 1
ATOM 993 N N . PHE A 1 120 ? 7.998 -2.346 0.126 1.00 84.06 120 PHE A N 1
ATOM 994 C CA . PHE A 1 120 ? 8.787 -1.127 0.222 1.00 84.06 120 PHE A CA 1
ATOM 995 C C . PHE A 1 120 ? 7.906 0.125 0.151 1.00 84.06 120 PHE A C 1
ATOM 997 O O . PHE A 1 120 ? 8.015 0.986 1.021 1.00 84.06 120 PHE A O 1
ATOM 1004 N N . GLU A 1 121 ? 7.002 0.228 -0.824 1.00 81.00 121 GLU A N 1
ATOM 1005 C CA . GLU A 1 121 ? 6.089 1.371 -0.944 1.00 81.00 121 GLU A CA 1
ATOM 1006 C C . GLU A 1 121 ? 5.160 1.497 0.275 1.00 81.00 121 GLU A C 1
ATOM 1008 O O . GLU A 1 121 ? 4.965 2.599 0.790 1.00 81.00 121 GLU A O 1
ATOM 1013 N N . GLU A 1 122 ? 4.634 0.382 0.786 1.00 74.19 122 GLU A N 1
ATOM 1014 C CA . GLU A 1 122 ? 3.890 0.335 2.049 1.00 74.19 122 GLU A CA 1
ATOM 1015 C C . GLU A 1 122 ? 4.752 0.847 3.210 1.00 74.19 122 GLU A C 1
ATOM 1017 O O . GLU A 1 122 ? 4.296 1.699 3.968 1.00 74.19 122 GLU A O 1
ATOM 1022 N N . SER A 1 123 ? 6.008 0.397 3.322 1.00 71.50 123 SER A N 1
ATOM 1023 C CA . SER A 1 123 ? 6.937 0.846 4.370 1.00 71.50 123 SER A CA 1
ATOM 1024 C C . SER A 1 123 ? 7.228 2.349 4.281 1.00 71.50 123 SER A C 1
ATOM 1026 O O . SER A 1 123 ? 7.214 3.049 5.294 1.00 71.50 123 SER A O 1
ATOM 1028 N N . MET A 1 124 ? 7.366 2.873 3.060 1.00 69.44 124 MET A N 1
ATOM 1029 C CA . MET A 1 124 ? 7.568 4.293 2.802 1.00 69.44 124 MET A CA 1
ATOM 1030 C C . MET A 1 124 ? 6.355 5.124 3.212 1.00 69.44 124 MET A C 1
ATOM 1032 O O . MET A 1 124 ? 6.540 6.231 3.691 1.00 69.44 124 MET A O 1
ATOM 1036 N N . GLN A 1 125 ? 5.120 4.619 3.154 1.00 62.06 125 GLN A N 1
ATOM 1037 C CA . GLN A 1 125 ? 3.961 5.366 3.676 1.00 62.06 125 GLN A CA 1
ATOM 1038 C C . GLN A 1 125 ? 4.031 5.611 5.192 1.00 62.06 125 GLN A C 1
ATOM 1040 O O . GLN A 1 125 ? 3.393 6.542 5.693 1.00 62.06 125 GLN A O 1
ATOM 1045 N N . TYR A 1 126 ? 4.804 4.814 5.932 1.00 55.75 126 TYR A N 1
ATOM 1046 C CA . TYR A 1 126 ? 5.048 5.047 7.356 1.00 55.75 126 TYR A CA 1
ATOM 1047 C C . TYR A 1 126 ? 6.181 6.055 7.597 1.00 55.75 126 TYR A C 1
ATOM 1049 O O . TYR A 1 126 ? 6.126 6.783 8.585 1.00 55.75 126 TYR A O 1
ATOM 1057 N N . THR A 1 127 ? 7.167 6.134 6.697 1.00 55.41 127 THR A N 1
ATOM 1058 C CA . THR A 1 127 ? 8.346 7.016 6.816 1.00 55.41 127 THR A CA 1
ATOM 1059 C C . THR A 1 127 ? 8.159 8.381 6.137 1.00 55.41 127 THR A C 1
ATOM 1061 O O . THR A 1 127 ? 8.567 9.406 6.671 1.00 55.41 127 THR A O 1
ATOM 1064 N N . GLU A 1 128 ? 7.519 8.403 4.969 1.00 47.06 128 GLU A N 1
ATOM 1065 C CA . GLU A 1 128 ? 7.268 9.560 4.094 1.00 47.06 128 GLU A CA 1
ATOM 1066 C C . GLU A 1 128 ? 5.962 10.286 4.439 1.00 47.06 128 GLU A C 1
ATOM 1068 O O . GLU A 1 128 ? 5.652 11.353 3.906 1.00 47.06 128 GLU A O 1
ATOM 1073 N N . ALA A 1 129 ? 5.198 9.745 5.389 1.00 45.91 129 ALA A N 1
ATOM 1074 C CA . ALA A 1 129 ? 4.228 10.530 6.115 1.00 45.91 129 ALA A CA 1
ATOM 1075 C C . ALA A 1 129 ? 4.990 11.570 6.946 1.00 45.91 129 ALA A C 1
ATOM 1077 O O . ALA A 1 129 ? 5.187 11.398 8.148 1.00 45.91 129 ALA A O 1
ATOM 1078 N N . GLY A 1 130 ? 5.323 12.695 6.307 1.00 49.44 130 GLY A N 1
ATOM 1079 C CA . GLY A 1 130 ? 5.479 14.012 6.921 1.00 49.44 130 GLY A CA 1
ATOM 1080 C C . GLY A 1 130 ? 4.169 14.442 7.582 1.00 49.44 130 GLY A C 1
ATOM 1081 O O . GLY A 1 130 ? 3.602 15.491 7.294 1.00 49.44 130 GLY A O 1
ATOM 1082 N N . LYS A 1 131 ? 3.646 13.581 8.449 1.00 54.72 131 LYS A N 1
ATOM 1083 C CA . LYS A 1 131 ? 2.645 13.914 9.429 1.00 54.72 131 LYS A CA 1
ATOM 1084 C C . LYS A 1 131 ? 3.363 14.830 10.391 1.00 54.72 131 LYS A C 1
ATOM 1086 O O . LYS A 1 131 ? 4.418 14.491 10.920 1.00 54.72 131 LYS A O 1
ATOM 1091 N N . THR A 1 132 ? 2.800 16.010 10.598 1.00 66.75 132 THR A N 1
ATOM 1092 C CA . THR A 1 132 ? 3.238 16.838 11.714 1.00 66.75 132 THR A CA 1
ATOM 1093 C C . THR A 1 132 ? 3.161 15.990 12.985 1.00 66.75 132 THR A C 1
ATOM 1095 O O . THR A 1 132 ? 2.307 15.104 13.085 1.00 66.75 132 THR A O 1
ATOM 1098 N N . VAL A 1 133 ? 4.020 16.260 13.968 1.00 62.34 133 VAL A N 1
ATOM 1099 C CA . VAL A 1 133 ? 4.000 15.577 15.277 1.00 62.34 133 VAL A CA 1
ATOM 1100 C C . VAL A 1 133 ? 2.567 15.475 15.831 1.00 62.34 133 VAL A C 1
ATOM 1102 O O . VAL A 1 133 ? 2.157 14.447 16.360 1.00 62.34 133 VAL A O 1
ATOM 1105 N N . ALA A 1 134 ? 1.739 16.499 15.591 1.00 66.94 134 ALA A N 1
ATOM 1106 C CA . ALA A 1 134 ? 0.323 16.522 15.949 1.00 66.94 134 ALA A CA 1
ATOM 1107 C C . ALA A 1 134 ? -0.534 15.429 15.270 1.00 66.94 134 ALA A C 1
ATOM 1109 O O . ALA A 1 134 ? -1.420 14.860 15.905 1.00 66.94 134 ALA A O 1
ATOM 1110 N N . GLN A 1 135 ? -0.296 15.108 13.998 1.00 69.50 135 GLN A N 1
ATOM 1111 C CA . GLN A 1 135 ? -1.014 14.041 13.291 1.00 69.50 135 GLN A CA 1
ATOM 1112 C C . GLN A 1 135 ? -0.571 12.645 13.749 1.00 69.50 135 GLN A C 1
ATOM 1114 O O . GLN A 1 135 ? -1.414 11.754 13.871 1.00 69.50 135 GLN A O 1
ATOM 1119 N N . GLN A 1 136 ? 0.719 12.448 14.039 1.00 71.06 136 GLN A N 1
ATOM 1120 C CA . GLN A 1 136 ? 1.217 11.206 14.646 1.00 71.06 136 GLN A CA 1
ATOM 1121 C C . GLN A 1 136 ? 0.610 11.010 16.039 1.00 71.06 136 GLN A C 1
ATOM 1123 O O . GLN A 1 136 ? 0.024 9.963 16.313 1.00 71.06 136 GLN A O 1
ATOM 1128 N N . GLN A 1 137 ? 0.616 12.063 16.856 1.00 73.81 137 GLN A N 1
ATOM 1129 C CA . GLN A 1 137 ? -0.037 12.109 18.162 1.00 73.81 137 GLN A CA 1
ATOM 1130 C C . GLN A 1 137 ? -1.533 11.779 18.079 1.00 73.81 137 GLN A C 1
ATOM 1132 O O . GLN A 1 137 ? -2.055 11.013 18.892 1.00 73.81 137 GLN A O 1
ATOM 1137 N N . GLN A 1 138 ? -2.243 12.333 17.094 1.00 78.38 138 GLN A N 1
ATOM 1138 C CA . GLN A 1 138 ? -3.669 12.078 16.909 1.00 78.38 138 GLN A CA 1
ATOM 1139 C C . GLN A 1 138 ? -3.943 10.618 16.532 1.00 78.38 138 GLN A C 1
ATOM 1141 O O . GLN A 1 138 ? -4.888 10.020 17.051 1.00 78.38 138 GLN A O 1
ATOM 1146 N N . LEU A 1 139 ? -3.131 10.035 15.648 1.00 80.38 139 LEU A N 1
ATOM 1147 C CA . LEU A 1 139 ? -3.257 8.628 15.269 1.00 80.38 139 LEU A CA 1
ATOM 1148 C C . LEU A 1 139 ? -2.922 7.701 16.437 1.00 80.38 139 LEU A C 1
ATOM 1150 O O . LEU A 1 139 ? -3.691 6.780 16.698 1.00 80.38 139 LEU A O 1
ATOM 1154 N N . PHE A 1 140 ? -1.849 7.985 17.175 1.00 82.44 140 PHE A N 1
ATOM 1155 C CA . PHE A 1 140 ? -1.475 7.245 18.377 1.00 82.44 140 PHE A CA 1
ATOM 1156 C C . PHE A 1 140 ? -2.615 7.245 19.403 1.00 82.44 140 PHE A C 1
ATOM 1158 O O . PHE A 1 140 ? -3.074 6.186 19.828 1.00 82.44 140 PHE A O 1
ATOM 1165 N N . ASN A 1 141 ? -3.166 8.422 19.714 1.00 82.44 141 ASN A N 1
ATOM 1166 C CA . ASN A 1 141 ? -4.279 8.562 20.655 1.00 82.44 141 ASN A CA 1
ATOM 1167 C C . ASN A 1 141 ? -5.550 7.848 20.172 1.00 82.44 141 ASN A C 1
ATOM 1169 O O . ASN A 1 141 ? -6.282 7.264 20.975 1.00 82.44 141 ASN A O 1
ATOM 1173 N N . LYS A 1 142 ? -5.831 7.886 18.863 1.00 86.19 142 LYS A N 1
ATOM 1174 C CA . LYS A 1 142 ? -6.977 7.180 18.278 1.00 86.19 142 LYS A CA 1
ATOM 1175 C C . LYS A 1 142 ? -6.825 5.667 18.436 1.00 86.19 142 LYS A C 1
ATOM 1177 O O . LYS A 1 142 ? -7.783 5.022 18.858 1.00 86.19 142 LYS A O 1
ATOM 1182 N N . SER A 1 143 ? -5.642 5.128 18.148 1.00 82.38 143 SER A N 1
ATOM 1183 C CA . SER A 1 143 ? -5.337 3.706 18.318 1.00 82.38 143 SER A CA 1
ATOM 1184 C C . SER A 1 143 ? -5.429 3.292 19.785 1.00 82.38 143 SER A C 1
ATOM 1186 O O . SER A 1 143 ? -6.172 2.366 20.100 1.00 82.38 143 SER A O 1
ATOM 1188 N N . ALA A 1 144 ? -4.782 4.026 20.696 1.00 84.75 144 ALA A N 1
ATOM 1189 C CA . ALA A 1 144 ? -4.852 3.767 22.134 1.00 84.75 144 ALA A CA 1
ATOM 1190 C C . ALA A 1 144 ? -6.307 3.707 22.628 1.00 84.75 144 ALA A C 1
ATOM 1192 O O . ALA A 1 144 ? -6.705 2.752 23.290 1.00 84.75 144 ALA A O 1
ATOM 1193 N N . LYS A 1 145 ? -7.146 4.667 22.215 1.00 87.25 145 LYS A N 1
ATOM 1194 C CA . LYS A 1 145 ? -8.571 4.690 22.574 1.00 87.25 145 LYS A CA 1
ATOM 1195 C C . LYS A 1 145 ? -9.333 3.464 22.066 1.00 87.25 145 LYS A C 1
ATOM 1197 O O . LYS A 1 145 ? -10.167 2.936 22.797 1.00 87.25 145 LYS A O 1
ATOM 1202 N N . GLN A 1 146 ? -9.076 3.019 20.837 1.00 87.56 146 GLN A N 1
ATOM 1203 C CA . GLN A 1 146 ? -9.723 1.828 20.276 1.00 87.56 146 GLN A CA 1
ATOM 1204 C C . GLN A 1 146 ? -9.324 0.557 21.035 1.00 87.56 146 GLN A C 1
ATOM 1206 O O . GLN A 1 146 ? -10.197 -0.241 21.374 1.00 87.56 146 GLN A O 1
ATOM 1211 N N . PHE A 1 147 ? -8.039 0.403 21.365 1.00 84.81 147 PHE A N 1
ATOM 1212 C CA . PHE A 1 147 ? -7.553 -0.720 22.171 1.00 84.81 147 PHE A CA 1
ATOM 1213 C C . PHE A 1 147 ? -8.156 -0.721 23.575 1.00 84.81 147 PHE A C 1
ATOM 1215 O O . PHE A 1 147 ? -8.667 -1.746 24.020 1.00 84.81 147 PHE A O 1
ATOM 1222 N N . THR A 1 148 ? -8.195 0.436 24.235 1.00 86.94 148 THR A N 1
ATOM 1223 C CA . THR A 1 148 ? -8.839 0.586 25.543 1.00 86.94 148 THR A CA 1
ATOM 1224 C C . THR A 1 148 ? -10.320 0.219 25.493 1.00 86.94 148 THR A C 1
ATOM 1226 O O . THR A 1 148 ? -10.807 -0.487 26.369 1.00 86.94 148 THR A O 1
ATOM 1229 N N . GLN A 1 149 ? -11.054 0.649 24.463 1.00 88.25 149 GLN A N 1
ATOM 1230 C CA . GLN A 1 149 ? -12.471 0.300 24.307 1.00 88.25 149 GLN A CA 1
ATOM 1231 C C . GLN A 1 149 ? -12.683 -1.204 24.114 1.00 88.25 149 GLN A C 1
ATOM 1233 O O . GLN A 1 149 ? -13.601 -1.769 24.709 1.00 88.25 149 GLN A O 1
ATOM 1238 N N . LEU A 1 150 ? -11.836 -1.848 23.310 1.00 88.38 150 LEU A N 1
ATOM 1239 C CA . LEU A 1 150 ? -11.891 -3.289 23.084 1.00 88.38 150 LEU A CA 1
ATOM 1240 C C . LEU A 1 150 ? -11.604 -4.063 24.375 1.00 88.38 150 LEU A C 1
ATOM 1242 O O . LEU A 1 150 ? -12.373 -4.946 24.747 1.00 88.38 150 LEU A O 1
ATOM 1246 N N . LEU A 1 151 ? -10.531 -3.706 25.080 1.00 85.75 151 LEU A N 1
ATOM 1247 C CA . LEU A 1 151 ? -10.137 -4.376 26.317 1.00 85.75 151 LEU A CA 1
ATOM 1248 C C . LEU A 1 151 ? -11.129 -4.124 27.451 1.00 85.75 151 LEU A C 1
ATOM 1250 O O . LEU A 1 151 ? -11.457 -5.055 28.177 1.00 85.75 151 LEU A O 1
ATOM 1254 N N . ALA A 1 152 ? -11.700 -2.923 27.554 1.00 82.00 152 ALA A N 1
ATOM 1255 C CA . ALA A 1 152 ? -12.778 -2.647 28.499 1.00 82.00 152 ALA A CA 1
ATOM 1256 C C . ALA A 1 152 ? -14.031 -3.490 28.203 1.00 82.00 152 ALA A C 1
ATOM 1258 O O . ALA A 1 152 ? -14.678 -3.986 29.126 1.00 82.00 152 ALA A O 1
ATOM 1259 N N . ALA A 1 153 ? -14.375 -3.684 26.925 1.00 84.62 153 ALA A N 1
ATOM 1260 C CA . ALA A 1 153 ? -15.489 -4.545 26.534 1.00 84.62 153 ALA A CA 1
ATOM 1261 C C . ALA A 1 153 ? -15.214 -6.020 26.868 1.00 84.62 153 ALA A C 1
ATOM 1263 O O . ALA A 1 153 ? -16.095 -6.690 27.404 1.00 84.62 153 ALA A O 1
ATOM 1264 N N . LEU A 1 154 ? -13.995 -6.506 26.611 1.00 81.75 154 LEU A N 1
ATOM 1265 C CA . LEU A 1 154 ? -13.574 -7.870 26.945 1.00 81.75 154 LEU A CA 1
ATOM 1266 C C . LEU A 1 154 ? -13.530 -8.106 28.457 1.00 81.75 154 LEU A C 1
ATOM 1268 O O . LEU A 1 154 ? -14.051 -9.113 28.929 1.00 81.75 154 LEU A O 1
ATOM 1272 N N . SER A 1 155 ? -12.987 -7.159 29.220 1.00 82.00 155 SER A N 1
ATOM 1273 C CA . SER A 1 155 ? -12.974 -7.201 30.682 1.00 82.00 155 SER A CA 1
ATOM 1274 C C . SER A 1 155 ? -14.394 -7.255 31.242 1.00 82.00 155 SER A C 1
ATOM 1276 O O . SER A 1 155 ? -14.719 -8.123 32.046 1.00 82.00 155 SER A O 1
ATOM 1278 N N . LYS A 1 156 ? -15.302 -6.418 30.727 1.00 80.38 156 LYS A N 1
ATOM 1279 C CA . LYS A 1 156 ? -16.712 -6.429 31.136 1.00 80.38 156 LYS A CA 1
ATOM 1280 C C . LYS A 1 156 ? -17.443 -7.723 30.760 1.00 80.38 156 LYS A C 1
ATOM 1282 O O . LYS A 1 156 ? -18.306 -8.165 31.511 1.00 80.38 156 LYS A O 1
ATOM 1287 N N . ALA A 1 157 ? -17.153 -8.294 29.592 1.00 83.44 157 ALA A N 1
ATOM 1288 C CA . ALA A 1 157 ? -17.839 -9.486 29.096 1.00 83.44 157 ALA A CA 1
ATOM 1289 C C . ALA A 1 157 ? -17.320 -10.787 29.728 1.00 83.44 157 ALA A C 1
ATOM 1291 O O . ALA A 1 157 ? -18.093 -11.726 29.910 1.00 83.44 157 ALA A O 1
ATOM 1292 N N . HIS A 1 158 ? -16.027 -10.845 30.049 1.00 82.88 158 HIS A N 1
ATOM 1293 C CA . HIS A 1 158 ? -15.341 -12.087 30.410 1.00 82.88 158 HIS A CA 1
ATOM 1294 C C . HIS A 1 158 ? -14.587 -12.024 31.745 1.00 82.88 158 HIS A C 1
ATOM 1296 O O . HIS A 1 158 ? -13.973 -13.014 32.125 1.00 82.88 158 HIS A O 1
ATOM 1302 N N . GLY A 1 159 ? -14.615 -10.892 32.456 1.00 80.38 159 GLY A N 1
ATOM 1303 C CA . GLY A 1 159 ? -13.879 -10.705 33.712 1.00 80.38 159 GLY A CA 1
ATOM 1304 C C . GLY A 1 159 ? -12.360 -10.715 33.536 1.00 80.38 159 GLY A C 1
ATOM 1305 O O . GLY A 1 159 ? -11.639 -10.981 34.487 1.00 80.38 159 GLY A O 1
ATOM 1306 N N . ILE A 1 160 ? -11.873 -10.488 32.312 1.00 78.19 160 ILE A N 1
ATOM 1307 C CA . ILE A 1 160 ? -10.444 -10.530 32.007 1.00 78.19 160 ILE A CA 1
ATOM 1308 C C . ILE A 1 160 ? -9.784 -9.266 32.557 1.00 78.19 160 ILE A C 1
ATOM 1310 O O . ILE A 1 160 ? -10.168 -8.144 32.212 1.00 78.19 160 ILE A O 1
ATOM 1314 N N . GLU A 1 161 ? -8.760 -9.470 33.373 1.00 81.44 161 GLU A N 1
ATOM 1315 C CA . GLU A 1 161 ? -7.843 -8.430 33.812 1.00 81.44 161 GLU A CA 1
ATOM 1316 C C . GLU A 1 161 ? -6.753 -8.261 32.747 1.00 81.44 161 GLU A C 1
ATOM 1318 O O . GLU A 1 161 ? -6.134 -9.229 32.305 1.00 81.44 161 GLU A O 1
ATOM 1323 N N . THR A 1 162 ? -6.555 -7.046 32.240 1.00 77.50 162 THR A N 1
ATOM 1324 C CA . THR A 1 162 ? -5.577 -6.772 31.183 1.00 77.50 162 THR A CA 1
ATOM 1325 C C . THR A 1 162 ? -4.830 -5.480 31.453 1.00 77.50 162 THR A C 1
ATOM 1327 O O . THR A 1 162 ? -5.424 -4.453 31.780 1.00 77.50 162 THR A O 1
ATOM 1330 N N . ALA A 1 163 ? -3.521 -5.532 31.232 1.00 83.62 163 ALA A N 1
ATOM 1331 C CA . ALA A 1 163 ? -2.659 -4.371 31.139 1.00 83.62 163 ALA A CA 1
ATOM 1332 C C . ALA A 1 163 ? -2.025 -4.328 29.746 1.00 83.62 163 ALA A C 1
ATOM 1334 O O . ALA A 1 163 ? -1.631 -5.363 29.205 1.00 83.62 163 ALA A O 1
ATOM 1335 N N . PHE A 1 164 ? -1.916 -3.140 29.155 1.00 81.81 164 PHE A N 1
ATOM 1336 C CA . PHE A 1 164 ? -1.121 -2.953 27.946 1.00 81.81 164 PHE A CA 1
ATOM 1337 C C . PHE A 1 164 ? -0.392 -1.614 27.957 1.00 81.81 164 PHE A C 1
ATOM 1339 O O . PHE A 1 164 ? -0.853 -0.632 28.544 1.00 81.81 164 PHE A O 1
ATOM 1346 N N . VAL A 1 165 ? 0.748 -1.589 27.269 1.00 83.50 165 VAL A N 1
ATOM 1347 C CA . VAL A 1 165 ? 1.567 -0.395 27.078 1.00 83.50 165 VAL A CA 1
ATOM 1348 C C . VAL A 1 165 ? 1.771 -0.173 25.585 1.00 83.50 165 VAL A C 1
ATOM 1350 O O . VAL A 1 165 ? 2.104 -1.097 24.846 1.00 83.50 165 VAL A O 1
ATOM 1353 N N . MET A 1 166 ? 1.567 1.064 25.147 1.00 82.06 166 MET A N 1
ATOM 1354 C CA . MET A 1 166 ? 1.920 1.547 23.818 1.00 82.06 166 MET A CA 1
ATOM 1355 C C . MET A 1 166 ? 2.984 2.629 23.945 1.00 82.06 166 MET A C 1
ATOM 1357 O O . MET A 1 166 ? 2.862 3.525 24.779 1.00 82.06 166 MET A O 1
ATOM 1361 N N . ALA A 1 167 ? 4.000 2.567 23.091 1.00 80.56 167 ALA A N 1
ATOM 1362 C CA . ALA A 1 167 ? 5.045 3.576 23.005 1.00 80.56 167 ALA A CA 1
ATOM 1363 C C . ALA A 1 167 ? 5.246 3.997 21.545 1.00 80.56 167 ALA A C 1
ATOM 1365 O O . ALA A 1 167 ? 5.157 3.166 20.637 1.00 80.56 167 ALA A O 1
ATOM 1366 N N . GLY A 1 168 ? 5.486 5.290 21.327 1.00 72.44 168 GLY A N 1
ATOM 1367 C CA . GLY A 1 168 ? 5.910 5.825 20.035 1.00 72.44 168 GLY A CA 1
ATOM 1368 C C . GLY A 1 168 ? 7.284 5.281 19.643 1.00 72.44 168 GLY A C 1
ATOM 1369 O O . GLY A 1 168 ? 8.127 5.014 20.501 1.00 72.44 168 GLY A O 1
ATOM 1370 N N . SER A 1 169 ? 7.513 5.087 18.346 1.00 65.00 169 SER A N 1
ATOM 1371 C CA . SER A 1 169 ? 8.742 4.464 17.845 1.00 65.00 169 SER A CA 1
ATOM 1372 C C . SER A 1 169 ? 9.906 5.445 17.677 1.00 65.00 169 SER A C 1
ATOM 1374 O O . SER A 1 169 ? 11.040 4.995 17.521 1.00 65.00 169 SER A O 1
ATOM 1376 N N . ILE A 1 170 ? 9.666 6.766 17.678 1.00 59.69 170 ILE A N 1
ATOM 1377 C CA . ILE A 1 170 ? 10.683 7.770 17.331 1.00 59.69 170 ILE A CA 1
ATOM 1378 C C . ILE A 1 170 ? 10.921 8.744 18.493 1.00 59.69 170 ILE A C 1
ATOM 1380 O O . ILE A 1 170 ? 10.253 9.766 18.640 1.00 59.69 170 ILE A O 1
ATOM 1384 N N . VAL A 1 171 ? 11.970 8.471 19.275 1.00 54.78 171 VAL A N 1
ATOM 1385 C CA . VAL A 1 171 ? 12.356 9.208 20.499 1.00 54.78 171 VAL A CA 1
ATOM 1386 C C . VAL A 1 171 ? 12.498 10.726 20.296 1.00 54.78 171 VAL A C 1
ATOM 1388 O O . VAL A 1 171 ? 12.137 11.498 21.178 1.00 54.78 171 VAL A O 1
ATOM 1391 N N . ASN A 1 172 ? 12.971 11.172 19.128 1.00 54.50 172 ASN A N 1
ATOM 1392 C CA . ASN A 1 172 ? 13.261 12.590 18.866 1.00 54.50 172 ASN A CA 1
ATOM 1393 C C . ASN A 1 172 ? 12.140 13.357 18.136 1.00 54.50 172 ASN A C 1
ATOM 1395 O O . ASN A 1 172 ? 12.268 14.567 17.963 1.00 54.50 172 ASN A O 1
ATOM 1399 N N . GLN A 1 173 ? 11.069 12.688 17.691 1.00 52.88 173 GLN A N 1
ATOM 1400 C CA . GLN A 1 173 ? 9.963 13.326 16.953 1.00 52.88 173 GLN A CA 1
ATOM 1401 C C . GLN A 1 173 ? 8.603 13.143 17.638 1.00 52.88 173 GLN A C 1
ATOM 1403 O O . GLN A 1 173 ? 7.748 14.014 17.518 1.00 52.88 173 GLN A O 1
ATOM 1408 N N . ASP A 1 174 ? 8.437 12.089 18.439 1.00 52.72 174 ASP A N 1
ATOM 1409 C CA . ASP A 1 174 ? 7.164 11.731 19.073 1.00 52.72 174 ASP A CA 1
ATOM 1410 C C . ASP A 1 174 ? 6.979 12.327 20.483 1.00 52.72 174 ASP A C 1
ATOM 1412 O O . ASP A 1 174 ? 6.071 11.924 21.202 1.00 52.72 174 ASP A O 1
ATOM 1416 N N . ALA A 1 175 ? 7.845 13.255 20.916 1.00 54.31 175 ALA A N 1
ATOM 1417 C CA . ALA A 1 175 ? 7.766 13.932 22.220 1.00 54.31 175 ALA A CA 1
ATOM 1418 C C . ALA A 1 175 ? 7.548 12.991 23.432 1.00 54.31 175 ALA A C 1
ATOM 1420 O O . ALA A 1 175 ? 6.866 13.357 24.388 1.00 54.31 175 ALA A O 1
ATOM 1421 N N . SER A 1 176 ? 8.127 11.784 23.403 1.00 59.97 176 SER A N 1
ATOM 1422 C CA . SER A 1 176 ? 7.933 10.752 24.437 1.00 59.97 176 SER A CA 1
ATOM 1423 C C . SER A 1 176 ? 6.479 10.282 24.581 1.00 59.97 176 SER A C 1
ATOM 1425 O O . SER A 1 176 ? 5.931 10.205 25.681 1.00 59.97 176 SER A O 1
ATOM 1427 N N . LEU A 1 177 ? 5.851 9.937 23.459 1.00 68.75 177 LEU A N 1
ATOM 1428 C CA . LEU A 1 177 ? 4.534 9.311 23.418 1.00 68.75 177 LEU A CA 1
ATOM 1429 C C . LEU A 1 177 ? 4.506 7.950 24.124 1.00 68.75 177 LEU A C 1
ATOM 1431 O O . LEU A 1 177 ? 4.993 6.952 23.596 1.00 68.75 177 LEU A O 1
ATOM 1435 N N . GLY A 1 178 ? 3.888 7.909 25.302 1.00 75.88 178 GLY A N 1
ATOM 1436 C CA . GLY A 1 178 ? 3.610 6.690 26.053 1.00 75.88 178 GLY A CA 1
ATOM 1437 C C . GLY A 1 178 ? 2.147 6.634 26.481 1.00 75.88 178 GLY A C 1
ATOM 1438 O O . GLY A 1 178 ? 1.565 7.646 26.872 1.00 75.88 178 GLY A O 1
ATOM 1439 N N . TYR A 1 179 ? 1.546 5.451 26.407 1.00 78.62 179 TYR A N 1
ATOM 1440 C CA . TYR A 1 179 ? 0.213 5.182 26.933 1.00 78.62 179 TYR A CA 1
ATOM 1441 C C . TYR A 1 179 ? 0.225 3.857 27.681 1.00 78.62 179 TYR A C 1
ATOM 1443 O O . TYR A 1 179 ? 0.623 2.835 27.127 1.00 78.62 179 TYR A O 1
ATOM 1451 N N . ALA A 1 180 ? -0.222 3.882 28.930 1.00 82.94 180 ALA A N 1
ATOM 1452 C CA . ALA A 1 180 ? -0.429 2.696 29.741 1.00 82.94 180 ALA A CA 1
ATOM 1453 C C . ALA A 1 180 ? -1.909 2.610 30.104 1.00 82.94 180 ALA A C 1
ATOM 1455 O O . ALA A 1 180 ? -2.541 3.621 30.424 1.00 82.94 180 ALA A O 1
ATOM 1456 N N . TYR A 1 181 ? -2.454 1.404 30.044 1.00 80.38 181 TYR A N 1
ATOM 1457 C CA . TYR A 1 181 ? -3.819 1.123 30.456 1.00 80.38 181 TYR A CA 1
ATOM 1458 C C . TYR A 1 181 ? -3.863 -0.167 31.253 1.00 80.38 181 TYR A C 1
ATOM 1460 O O . TYR A 1 181 ? -3.256 -1.165 30.863 1.00 80.38 181 TYR A O 1
ATOM 1468 N N . THR A 1 182 ? -4.629 -0.131 32.335 1.00 78.94 182 THR A N 1
ATOM 1469 C CA . THR A 1 182 ? -4.922 -1.257 33.213 1.00 78.94 182 THR A CA 1
ATOM 1470 C C . THR A 1 182 ? -6.428 -1.317 33.445 1.00 78.94 182 THR A C 1
ATOM 1472 O O . THR A 1 182 ? -7.113 -0.293 33.538 1.00 78.94 182 THR A O 1
ATOM 1475 N N . THR A 1 183 ? -6.970 -2.527 33.503 1.00 73.00 183 THR A N 1
ATOM 1476 C CA . THR A 1 183 ? -8.326 -2.767 34.007 1.00 73.00 183 THR A CA 1
ATOM 1477 C C . THR A 1 183 ? -8.296 -2.911 35.534 1.00 73.00 183 THR A C 1
ATOM 1479 O O . THR A 1 183 ? -7.283 -3.376 36.060 1.00 73.00 183 THR A O 1
ATOM 1482 N N . PRO A 1 184 ? -9.399 -2.613 36.248 1.00 67.88 184 PRO A N 1
ATOM 1483 C CA . PRO A 1 184 ? -9.494 -2.870 37.686 1.00 67.88 184 PRO A CA 1
ATOM 1484 C C . PRO A 1 184 ? -9.153 -4.332 38.008 1.00 67.88 184 PRO A C 1
ATOM 1486 O O . PRO A 1 184 ? -9.691 -5.225 37.355 1.00 67.88 184 PRO A O 1
ATOM 1489 N N . GLY A 1 185 ? -8.252 -4.561 38.966 1.00 59.91 185 GLY A N 1
ATOM 1490 C CA . GLY A 1 185 ? -7.742 -5.893 39.343 1.00 59.91 185 GLY A CA 1
ATOM 1491 C C . GLY A 1 185 ? -6.342 -6.219 38.804 1.00 59.91 185 GLY A C 1
ATOM 1492 O O . GLY A 1 185 ? -5.578 -6.913 39.462 1.00 59.91 185 GLY A O 1
ATOM 1493 N N . ALA A 1 186 ? -5.925 -5.600 37.693 1.00 60.62 186 ALA A N 1
ATOM 1494 C CA . ALA A 1 186 ? -4.587 -5.786 37.114 1.00 60.62 186 ALA A CA 1
ATOM 1495 C C . ALA A 1 186 ? -3.481 -4.950 37.804 1.00 60.62 186 ALA A C 1
ATOM 1497 O O . ALA A 1 186 ? -2.369 -4.842 37.292 1.00 60.62 186 ALA A O 1
ATOM 1498 N N . GLU A 1 187 ? -3.804 -4.303 38.924 1.00 62.69 187 GLU A N 1
ATOM 1499 C CA . GLU A 1 187 ? -3.006 -3.238 39.554 1.00 62.69 187 GLU A CA 1
ATOM 1500 C C . GLU A 1 187 ? -2.050 -3.777 40.636 1.00 62.69 187 GLU A C 1
ATOM 1502 O O . GLU A 1 187 ? -1.131 -3.071 41.038 1.00 62.69 187 GLU A O 1
ATOM 1507 N N . ASP A 1 188 ? -2.242 -5.035 41.057 1.00 52.91 188 ASP A N 1
ATOM 1508 C CA . ASP A 1 188 ? -1.569 -5.680 42.202 1.00 52.91 188 ASP A CA 1
ATOM 1509 C C . ASP A 1 188 ? -0.484 -6.706 41.803 1.00 52.91 188 ASP A C 1
ATOM 1511 O O . ASP A 1 188 ? -0.015 -7.492 42.625 1.00 52.91 188 ASP A O 1
ATOM 1515 N N . VAL A 1 189 ? -0.058 -6.717 40.535 1.00 50.34 189 VAL A N 1
ATOM 1516 C CA . VAL A 1 189 ? 1.055 -7.561 40.058 1.00 50.34 189 VAL A CA 1
ATOM 1517 C C . VAL A 1 189 ? 2.271 -6.680 39.766 1.00 50.34 189 VAL A C 1
ATOM 1519 O O . VAL A 1 189 ? 2.673 -6.507 38.615 1.00 50.34 189 VAL A O 1
ATOM 1522 N N . SER A 1 190 ? 2.830 -6.077 40.816 1.00 38.53 190 SER A N 1
ATOM 1523 C CA . SER A 1 190 ? 4.123 -5.374 40.793 1.00 38.53 190 SER A CA 1
ATOM 1524 C C . SER A 1 190 ? 5.082 -5.956 41.816 1.00 38.53 190 SER A C 1
ATOM 1526 O O . SER A 1 190 ? 4.655 -6.054 42.988 1.00 38.53 190 SER A O 1
#

Sequence (190 aa):
TFTVGRPLEATLDMIQEGLDHISTYLTDLATHSRQPPQQIIDCFLKQHAQLNPTNDWNRYSKYFTHYTERELELHHVSACWVNDVLPCSNQSTAVTVHKKCYELFKKEYHDTWHEILIKFEESMQYTEAGKTVAQQQQLFNKSAKQFTQLLAALSKAHGIETAFVMAGSIVNQDASLGYAYTTPGAEDVS

Organism: NCBI:txid765257

Radius of gyration: 27.17 Å; chains: 1; bounding box: 62×31×93 Å

Secondary structure (DSSP, 8-state):
------HHHHHHHHHHHHHHHHHHHHHHHHHHHTS-HHHHHHHHHHHHHTT-HHHHHHHHHHHHHHSHHHHHHHTT--GGGGTSS-SS-TTHHHHHHHHHHHHHHHHHTTTTHHHHHHHHHHHHHHHS----HHHHHHHHHHHHHHHHHHHHHHHHHH----EEEEE-S-TTTSTT-EEEEE-TTTTS--

Foldseek 3Di:
DDDDDPPVVVVVVVVVVVVVVVVVVLVVVCVVVVHDSVVVVVVVCVVVVLVDPVVLLVLLVVVCVVCVVVLCVVVVVPCVVVPVDDDDDPVVSVVVVSVVSVVVLCVVCVPCSSVVSVVVVVVCVVVVPPPQLVRVVVVLVVVLVVVQVVVVVCCVVPVDWDKDKDWDPDPPRNVGDIDIDTDPPNPPPD

pLDDT: mean 72.78, std 14.3, range [37.16, 91.25]